Protein AF-A0A838DNQ1-F1 (afdb_monomer_lite)

pLDDT: mean 78.14, std 18.24, range [27.45, 97.75]

Structure (mmCIF, N/CA/C/O backbone):
data_AF-A0A838DNQ1-F1
#
_entry.id   AF-A0A838DNQ1-F1
#
loop_
_atom_site.group_PDB
_atom_site.id
_atom_site.type_symbol
_atom_site.label_atom_id
_atom_site.label_alt_id
_atom_site.label_comp_id
_atom_site.label_asym_id
_atom_site.label_entity_id
_atom_site.label_seq_id
_atom_site.pdbx_PDB_ins_code
_atom_site.Cartn_x
_atom_site.Cartn_y
_atom_site.Cartn_z
_atom_site.occupancy
_atom_site.B_iso_or_equiv
_atom_site.auth_seq_id
_atom_site.auth_comp_id
_atom_site.auth_asym_id
_atom_site.auth_atom_id
_atom_site.pdbx_PDB_model_num
ATOM 1 N N . MET A 1 1 ? 15.857 18.357 1.895 1.00 29.27 1 MET A N 1
ATOM 2 C CA . MET A 1 1 ? 16.146 17.428 0.778 1.00 29.27 1 MET A CA 1
ATOM 3 C C . MET A 1 1 ? 15.599 18.048 -0.500 1.00 29.27 1 MET A C 1
ATOM 5 O O . MET A 1 1 ? 14.418 18.357 -0.532 1.00 29.27 1 MET A O 1
ATOM 9 N N . ARG A 1 2 ? 16.437 18.318 -1.510 1.00 27.45 2 ARG A N 1
ATOM 10 C CA . ARG A 1 2 ? 15.985 18.867 -2.801 1.00 27.45 2 ARG A CA 1
ATOM 11 C C . ARG A 1 2 ? 15.310 17.756 -3.603 1.00 27.45 2 ARG A C 1
ATOM 13 O O . ARG A 1 2 ? 15.979 16.815 -4.014 1.00 27.45 2 ARG A O 1
ATOM 20 N N . ALA A 1 3 ? 14.007 17.879 -3.839 1.00 32.72 3 ALA A N 1
ATOM 21 C CA . ALA A 1 3 ? 13.338 17.150 -4.907 1.00 32.72 3 ALA A CA 1
ATOM 22 C C . ALA A 1 3 ? 13.815 17.746 -6.240 1.00 32.72 3 ALA A C 1
ATOM 24 O O . ALA A 1 3 ? 13.224 18.688 -6.767 1.00 32.72 3 ALA A O 1
ATOM 25 N N . GLU A 1 4 ? 14.954 17.271 -6.742 1.00 36.12 4 GLU A N 1
ATOM 26 C CA . GLU A 1 4 ? 15.386 17.591 -8.098 1.00 36.12 4 GLU A CA 1
ATOM 27 C C . GLU A 1 4 ? 14.407 16.942 -9.074 1.00 36.12 4 GLU A C 1
ATOM 29 O O . GLU A 1 4 ? 14.377 15.726 -9.262 1.00 36.12 4 GLU A O 1
ATOM 34 N N . TYR A 1 5 ? 13.560 17.787 -9.657 1.00 44.28 5 TYR A N 1
ATOM 35 C CA . TYR A 1 5 ? 12.627 17.443 -10.717 1.00 44.28 5 TYR A CA 1
ATOM 36 C C . TYR A 1 5 ? 13.376 16.711 -11.843 1.00 44.28 5 TYR A C 1
ATOM 38 O O . TYR A 1 5 ? 14.091 17.312 -12.648 1.00 44.28 5 TYR A O 1
ATOM 46 N N . LYS A 1 6 ? 13.184 15.389 -11.919 1.00 50.75 6 LYS A N 1
ATOM 47 C CA . LYS A 1 6 ? 13.800 14.461 -12.887 1.00 50.75 6 LYS A CA 1
ATOM 48 C C . LYS A 1 6 ? 13.247 14.629 -14.319 1.00 50.75 6 LYS A C 1
ATOM 50 O O . LYS A 1 6 ? 13.370 13.739 -15.151 1.00 50.75 6 LYS A O 1
ATOM 55 N N . GLU A 1 7 ? 12.653 15.781 -14.628 1.00 53.34 7 GLU A N 1
ATOM 56 C CA . GLU A 1 7 ? 11.912 16.074 -15.865 1.00 53.34 7 GLU A CA 1
ATOM 57 C C . GLU A 1 7 ? 12.805 16.256 -17.106 1.00 53.34 7 GLU A C 1
ATOM 59 O O . GLU A 1 7 ? 12.314 16.238 -18.231 1.00 53.34 7 GLU A O 1
ATOM 64 N N . HIS A 1 8 ? 14.117 16.453 -16.940 1.00 57.38 8 HIS A N 1
ATOM 65 C CA . HIS A 1 8 ? 15.021 16.729 -18.071 1.00 57.38 8 HIS A CA 1
ATOM 66 C C . HIS A 1 8 ? 15.692 15.480 -18.660 1.00 57.38 8 HIS A C 1
ATOM 68 O O . HIS A 1 8 ? 16.265 15.549 -19.749 1.00 57.38 8 HIS A O 1
ATOM 74 N N . TRP A 1 9 ? 15.602 14.335 -17.985 1.00 60.78 9 TRP A N 1
ATOM 75 C CA . TRP A 1 9 ? 16.215 13.088 -18.439 1.00 60.78 9 TRP A CA 1
ATOM 76 C C . TRP A 1 9 ? 15.615 12.505 -19.726 1.00 60.78 9 TRP A C 1
ATOM 78 O O . TRP A 1 9 ? 16.411 12.155 -20.598 1.00 60.78 9 TRP A O 1
ATOM 88 N N . PRO A 1 10 ? 14.281 12.463 -19.944 1.00 67.31 10 PRO A N 1
ATOM 89 C CA . PRO A 1 10 ? 13.745 11.875 -21.173 1.00 67.31 10 PRO A CA 1
ATOM 90 C C . PRO A 1 10 ? 14.167 12.659 -22.420 1.00 67.31 10 PRO A C 1
ATOM 92 O O . PRO A 1 10 ? 14.471 12.061 -23.446 1.00 67.31 10 PRO A O 1
ATOM 95 N N . LYS A 1 11 ? 14.289 13.991 -22.324 1.00 77.06 11 LYS A N 1
ATOM 96 C CA . LYS A 1 11 ? 14.747 14.824 -23.447 1.00 77.06 11 LYS A CA 1
ATOM 97 C C . LYS A 1 11 ? 16.221 14.599 -23.782 1.00 77.06 11 LYS A C 1
ATOM 99 O O . LYS A 1 11 ? 16.570 14.548 -24.954 1.00 77.06 11 LYS A O 1
ATOM 104 N N . ARG A 1 12 ? 17.080 14.445 -22.768 1.00 76.62 12 ARG A N 1
ATOM 105 C CA . ARG A 1 12 ? 18.510 14.150 -22.971 1.00 76.62 12 ARG A CA 1
ATOM 106 C C . ARG A 1 12 ? 18.730 12.731 -23.492 1.00 76.62 12 ARG A C 1
ATOM 108 O O . ARG A 1 12 ? 19.551 12.546 -24.380 1.00 76.62 12 ARG A O 1
ATOM 115 N N . GLY A 1 13 ? 17.956 11.763 -23.001 1.00 78.06 13 GLY A N 1
ATOM 116 C CA . GLY A 1 13 ? 17.958 10.400 -23.528 1.00 78.06 13 GLY A CA 1
ATOM 117 C C . GLY A 1 13 ? 17.589 10.358 -25.012 1.00 78.06 13 GLY A C 1
ATOM 118 O O . GLY A 1 13 ? 18.255 9.683 -25.784 1.00 78.06 13 GLY A O 1
ATOM 119 N N . LEU A 1 14 ? 16.594 11.142 -25.438 1.00 81.69 14 LEU A N 1
ATOM 120 C CA . LEU A 1 14 ? 16.149 11.179 -26.836 1.00 81.69 14 LEU A CA 1
ATOM 121 C C . LEU A 1 14 ? 17.253 11.643 -27.801 1.00 81.69 14 LEU A C 1
ATOM 123 O O . LEU A 1 14 ? 17.399 11.079 -28.881 1.00 81.69 14 LEU A O 1
ATOM 127 N N . VAL A 1 15 ? 18.085 12.606 -27.388 1.00 85.19 15 VAL A N 1
ATOM 128 C CA . VAL A 1 15 ? 19.262 13.033 -28.167 1.00 85.19 15 VAL A CA 1
ATOM 129 C C . VAL A 1 15 ? 20.289 11.900 -28.286 1.00 85.19 15 VAL A C 1
ATOM 131 O O . VAL A 1 15 ? 20.899 11.739 -29.337 1.00 85.19 15 VAL A O 1
ATOM 134 N N . LEU A 1 16 ? 20.451 11.075 -27.249 1.00 81.94 16 LEU A N 1
ATOM 135 C CA . LEU A 1 16 ? 21.387 9.946 -27.256 1.00 81.94 16 LEU A CA 1
ATOM 136 C C . LEU A 1 16 ? 20.901 8.761 -28.112 1.00 81.94 16 LEU A C 1
ATOM 138 O O . LEU A 1 16 ? 21.720 8.021 -28.652 1.00 81.94 16 LEU A O 1
ATOM 142 N N . ILE A 1 17 ? 19.589 8.602 -28.314 1.00 84.88 17 ILE A N 1
ATOM 143 C CA . ILE A 1 17 ? 19.044 7.582 -29.232 1.00 84.88 17 ILE A CA 1
ATOM 144 C C . ILE A 1 17 ? 19.427 7.887 -30.690 1.00 84.88 17 ILE A C 1
ATOM 146 O O . ILE A 1 17 ? 19.608 6.959 -31.474 1.00 84.88 17 ILE A O 1
ATOM 150 N N . MET A 1 18 ? 19.631 9.160 -31.056 1.00 89.50 18 MET A N 1
ATOM 151 C CA . MET A 1 18 ? 19.993 9.570 -32.425 1.00 89.50 18 MET A CA 1
ATOM 152 C C . MET A 1 18 ? 21.336 8.995 -32.912 1.00 89.50 18 MET A C 1
ATOM 154 O O . MET A 1 18 ? 21.567 8.925 -34.118 1.00 89.50 18 MET A O 1
ATOM 158 N N . PHE A 1 19 ? 22.211 8.541 -32.008 1.00 87.88 19 PHE A N 1
ATOM 159 C CA . PHE A 1 19 ? 23.481 7.907 -32.382 1.00 87.88 19 PHE A CA 1
ATOM 160 C C . PHE A 1 19 ? 23.282 6.569 -33.104 1.00 87.88 19 PHE A C 1
ATOM 162 O O . PHE A 1 19 ? 24.086 6.219 -33.966 1.00 87.88 19 PHE A O 1
ATOM 169 N N . PHE A 1 20 ? 22.195 5.848 -32.814 1.00 92.25 20 PHE A N 1
ATOM 170 C CA . PHE A 1 20 ? 21.888 4.576 -33.464 1.00 92.25 20 PHE A CA 1
ATOM 171 C C . PHE A 1 20 ? 21.574 4.716 -34.970 1.00 92.25 20 PHE A C 1
ATOM 173 O O . PHE A 1 20 ? 22.286 4.102 -35.769 1.00 92.25 20 PHE A O 1
ATOM 180 N N . PRO A 1 21 ? 20.585 5.530 -35.407 1.00 92.25 21 PRO A N 1
ATOM 181 C CA . PRO A 1 21 ? 20.306 5.707 -36.832 1.00 92.25 21 PRO A CA 1
ATOM 182 C C . PRO A 1 21 ? 21.468 6.376 -37.575 1.00 92.25 21 PRO A C 1
ATOM 184 O O . PRO A 1 21 ? 21.733 6.023 -38.722 1.00 92.25 21 PRO A O 1
ATOM 187 N N . LEU A 1 22 ? 22.204 7.287 -36.924 1.00 93.00 22 LEU A N 1
ATOM 188 C CA . LEU A 1 22 ? 23.398 7.895 -37.512 1.00 93.00 22 LEU A CA 1
ATOM 189 C C . LEU A 1 22 ? 24.492 6.848 -37.769 1.00 93.00 22 LEU A C 1
ATOM 191 O O . LEU A 1 22 ? 25.067 6.812 -38.856 1.00 93.00 22 LEU A O 1
ATOM 195 N N . GLY A 1 23 ? 24.743 5.967 -36.797 1.00 92.12 23 GLY A N 1
ATOM 196 C CA . GLY A 1 23 ? 25.678 4.857 -36.946 1.00 92.12 23 GLY A CA 1
ATOM 197 C C . GLY A 1 23 ? 25.286 3.921 -38.087 1.00 92.12 23 GLY A C 1
ATOM 198 O O . GLY A 1 23 ? 26.136 3.591 -38.910 1.00 92.12 23 GLY A O 1
ATOM 199 N N . LEU A 1 24 ? 24.004 3.541 -38.180 1.00 93.75 24 LEU A N 1
ATOM 200 C CA . LEU A 1 24 ? 23.491 2.690 -39.263 1.00 93.75 24 LEU A CA 1
ATOM 201 C C . LEU A 1 24 ? 23.681 3.331 -40.641 1.00 93.75 24 LEU A C 1
ATOM 203 O O . LEU A 1 24 ? 24.076 2.646 -41.582 1.00 93.75 24 LEU A O 1
ATOM 207 N N . LEU A 1 25 ? 23.446 4.640 -40.756 1.00 95.50 25 LEU A N 1
ATOM 208 C CA . LEU A 1 25 ? 23.637 5.379 -42.003 1.00 95.50 25 LEU A CA 1
ATOM 209 C C . LEU A 1 25 ? 25.114 5.403 -42.426 1.00 95.50 25 LEU A C 1
ATOM 211 O O . LEU A 1 25 ? 25.418 5.132 -43.586 1.00 95.50 25 LEU A O 1
ATOM 215 N N . ILE A 1 26 ? 26.038 5.650 -41.491 1.00 93.31 26 ILE A N 1
ATOM 216 C CA . ILE A 1 26 ? 27.488 5.597 -41.756 1.00 93.31 26 ILE A CA 1
ATOM 217 C C . ILE A 1 26 ? 27.904 4.186 -42.193 1.00 93.31 26 ILE A C 1
ATOM 219 O O . ILE A 1 26 ? 28.681 4.040 -43.134 1.00 93.31 26 ILE A O 1
ATOM 223 N N . LEU A 1 27 ? 27.363 3.148 -41.550 1.00 93.19 27 LEU A N 1
ATOM 224 C CA . LEU A 1 27 ? 27.642 1.751 -41.884 1.00 93.19 27 LEU A CA 1
ATOM 225 C C . LEU A 1 27 ? 27.145 1.399 -43.293 1.00 93.19 27 LEU A C 1
ATOM 227 O O . LEU A 1 27 ? 27.878 0.781 -44.059 1.00 93.19 27 LEU A O 1
ATOM 231 N N . LEU A 1 28 ? 25.948 1.857 -43.674 1.00 94.31 28 LEU A N 1
ATOM 232 C CA . LEU A 1 28 ? 25.388 1.673 -45.016 1.00 94.31 28 LEU A CA 1
ATOM 233 C C . LEU A 1 28 ? 26.260 2.341 -46.097 1.00 94.31 28 LEU A C 1
ATOM 235 O O . LEU A 1 28 ? 26.548 1.742 -47.137 1.00 94.31 28 LEU A O 1
ATOM 239 N N . VAL A 1 29 ? 26.731 3.566 -45.838 1.00 92.94 29 VAL A N 1
ATOM 240 C CA . VAL A 1 29 ? 27.666 4.280 -46.724 1.00 92.94 29 VAL A CA 1
ATOM 241 C C . VAL A 1 29 ? 29.021 3.564 -46.781 1.00 92.94 29 VAL A C 1
ATOM 243 O O . VAL A 1 29 ? 29.601 3.420 -47.854 1.00 92.94 29 VAL A O 1
ATOM 246 N N . GLY A 1 30 ? 29.526 3.059 -45.655 1.00 90.75 30 GLY A N 1
ATOM 247 C CA . GLY A 1 30 ? 30.765 2.280 -45.608 1.00 90.75 30 GLY A CA 1
ATOM 248 C C . GLY A 1 30 ? 30.675 0.986 -46.421 1.00 90.75 30 GLY A C 1
ATOM 249 O O . GLY A 1 30 ? 31.543 0.715 -47.247 1.00 90.75 30 GLY A O 1
ATOM 250 N N . VAL A 1 31 ? 29.596 0.217 -46.246 1.00 92.00 31 VAL A N 1
ATOM 251 C CA . VAL A 1 31 ? 29.359 -1.051 -46.957 1.00 92.00 31 VAL A CA 1
ATOM 252 C C . VAL A 1 31 ? 29.184 -0.825 -48.456 1.00 92.00 31 VAL A C 1
ATOM 254 O O . VAL A 1 31 ? 29.809 -1.523 -49.251 1.00 92.00 31 VAL A O 1
ATOM 257 N N . SER A 1 32 ? 28.398 0.176 -48.860 1.00 91.19 32 SER A N 1
ATOM 258 C CA . SER A 1 32 ? 28.248 0.513 -50.283 1.00 91.19 32 SER A CA 1
ATOM 259 C C . SER A 1 32 ? 29.582 0.916 -50.918 1.00 91.19 32 SER A C 1
ATOM 261 O O . SER A 1 32 ? 29.899 0.437 -52.003 1.00 91.19 32 SER A O 1
ATOM 263 N N . ASN A 1 33 ? 30.423 1.688 -50.221 1.00 87.62 33 ASN A N 1
ATOM 264 C CA . ASN A 1 33 ? 31.764 2.029 -50.705 1.00 87.62 33 ASN A CA 1
ATOM 265 C C . ASN A 1 33 ? 32.690 0.817 -50.860 1.00 87.62 33 ASN A C 1
ATOM 267 O O . ASN A 1 33 ? 33.556 0.836 -51.729 1.00 87.62 33 ASN A O 1
ATOM 271 N N . VAL A 1 34 ? 32.535 -0.228 -50.043 1.00 88.12 34 VAL A N 1
ATOM 272 C CA . VAL A 1 34 ? 33.305 -1.475 -50.187 1.00 88.12 34 VAL A CA 1
ATOM 273 C C . VAL A 1 34 ? 32.836 -2.284 -51.396 1.00 88.12 34 VAL A C 1
ATOM 275 O O . VAL A 1 34 ? 33.665 -2.882 -52.078 1.00 88.12 34 VAL A O 1
ATOM 278 N N . LEU A 1 35 ? 31.531 -2.274 -51.677 1.00 89.69 35 LEU A N 1
ATOM 279 C CA . LEU A 1 35 ? 30.930 -3.024 -52.781 1.00 89.69 35 LEU A CA 1
ATOM 280 C C . LEU A 1 35 ? 31.199 -2.409 -54.160 1.00 89.69 35 LEU A C 1
ATOM 282 O O . LEU A 1 35 ? 31.157 -3.130 -55.154 1.00 89.69 35 LEU A O 1
ATOM 286 N N . VAL A 1 36 ? 31.478 -1.104 -54.245 1.00 89.19 36 VAL A N 1
ATOM 287 C CA . VAL A 1 36 ? 31.798 -0.457 -55.525 1.00 89.19 36 VAL A CA 1
ATOM 288 C C . VAL A 1 36 ? 33.234 -0.817 -55.943 1.00 89.19 36 VAL A C 1
ATOM 290 O O . VAL A 1 36 ? 34.191 -0.456 -55.237 1.00 89.19 36 VAL A O 1
ATOM 293 N N . PRO A 1 37 ? 33.421 -1.510 -57.084 1.00 82.38 37 PRO A N 1
ATOM 294 C CA . PRO A 1 37 ? 34.747 -1.808 -57.601 1.00 82.38 37 PRO A CA 1
ATOM 295 C C . PRO A 1 37 ? 35.462 -0.509 -57.978 1.00 82.38 37 PRO A C 1
ATOM 297 O O . PRO A 1 37 ? 34.888 0.398 -58.582 1.00 82.38 37 PRO A O 1
ATOM 300 N N . THR A 1 38 ? 36.731 -0.411 -57.601 1.00 80.25 38 THR A N 1
ATOM 301 C CA . THR A 1 38 ? 37.581 0.732 -57.930 1.00 80.25 38 THR A CA 1
ATOM 302 C C . THR A 1 38 ? 38.016 0.613 -59.383 1.00 80.25 38 THR A C 1
ATOM 304 O O . THR A 1 38 ? 38.849 -0.228 -59.713 1.00 80.25 38 THR A O 1
ATOM 307 N N . TYR A 1 39 ? 37.450 1.441 -60.256 1.00 78.50 39 TYR A N 1
ATOM 308 C CA . TYR A 1 39 ? 37.945 1.581 -61.620 1.00 78.50 39 TYR A CA 1
ATOM 309 C C . TYR A 1 39 ? 39.205 2.444 -61.601 1.00 78.50 39 TYR A C 1
ATOM 311 O O . TYR A 1 39 ? 39.132 3.654 -61.386 1.00 78.50 39 TYR A O 1
ATOM 319 N N . THR A 1 40 ? 40.365 1.829 -61.814 1.00 76.19 40 THR A N 1
ATOM 320 C CA . THR A 1 40 ? 41.593 2.565 -62.110 1.00 76.19 40 THR A CA 1
ATOM 321 C C . THR A 1 40 ? 41.553 2.964 -63.584 1.00 76.19 40 THR A C 1
ATOM 323 O O . THR A 1 40 ? 41.542 2.124 -64.483 1.00 76.19 40 THR A O 1
ATOM 326 N N . ALA A 1 41 ? 41.455 4.266 -63.860 1.00 74.56 41 ALA A N 1
ATOM 327 C CA . ALA A 1 41 ? 41.679 4.775 -65.209 1.00 74.56 41 ALA A CA 1
ATOM 328 C C . ALA A 1 41 ? 43.150 4.493 -65.544 1.00 74.56 41 ALA A C 1
ATOM 330 O O . ALA A 1 41 ? 44.009 4.906 -64.776 1.00 74.56 41 ALA A O 1
ATOM 331 N N . GLY A 1 42 ? 43.427 3.739 -66.612 1.00 74.38 42 GLY A N 1
ATOM 332 C CA . GLY A 1 42 ? 44.740 3.150 -66.915 1.00 74.38 42 GLY A CA 1
ATOM 333 C C . GLY A 1 42 ? 45.879 4.155 -67.120 1.00 74.38 42 GLY A C 1
ATOM 334 O O . GLY A 1 42 ? 46.319 4.387 -68.244 1.00 74.38 42 GLY A O 1
ATOM 335 N N . VAL A 1 43 ? 46.374 4.741 -66.034 1.00 73.88 43 VAL A N 1
ATOM 336 C CA . VAL A 1 43 ? 47.563 5.587 -65.994 1.00 73.88 43 VAL A CA 1
ATOM 337 C C . VAL A 1 43 ? 48.765 4.678 -65.740 1.00 73.88 43 VAL A C 1
ATOM 339 O O . VAL A 1 43 ? 48.779 3.894 -64.802 1.00 73.88 43 VAL A O 1
ATOM 342 N N . ASN A 1 44 ? 49.798 4.780 -66.575 1.00 78.50 44 ASN A N 1
ATOM 343 C CA . ASN A 1 44 ? 50.943 3.854 -66.626 1.00 78.50 44 ASN A CA 1
ATOM 344 C C . ASN A 1 44 ? 51.937 3.966 -65.435 1.00 78.50 44 ASN A C 1
ATOM 346 O O . ASN A 1 44 ? 53.116 3.638 -65.566 1.00 78.50 44 ASN A O 1
ATOM 350 N N . LEU A 1 45 ? 51.497 4.465 -64.273 1.00 86.88 45 LEU A N 1
ATOM 351 C CA . LEU A 1 45 ? 52.317 4.706 -63.079 1.00 86.88 45 LEU A CA 1
ATOM 352 C C . LEU A 1 45 ? 51.909 3.760 -61.940 1.00 86.88 45 LEU A C 1
ATOM 354 O O . LEU A 1 45 ? 51.170 4.125 -61.031 1.00 86.88 45 LEU A O 1
ATOM 358 N N . TYR A 1 46 ? 52.474 2.553 -61.961 1.00 85.81 46 TYR A N 1
ATOM 359 C CA . TYR A 1 46 ? 52.174 1.460 -61.026 1.00 85.81 46 TYR A CA 1
ATOM 360 C C . TYR A 1 46 ? 52.214 1.841 -59.530 1.00 85.81 46 TYR A C 1
ATOM 362 O O . TYR A 1 46 ? 51.394 1.375 -58.740 1.00 85.81 46 TYR A O 1
ATOM 370 N N . TRP A 1 47 ? 53.150 2.702 -59.115 1.00 87.88 47 TRP A N 1
ATOM 371 C CA . TRP A 1 47 ? 53.286 3.100 -57.707 1.00 87.88 47 TRP A CA 1
ATOM 372 C C . TRP A 1 47 ? 52.163 4.038 -57.229 1.00 87.88 47 TRP A C 1
ATOM 374 O O . TRP A 1 47 ? 51.788 3.991 -56.056 1.00 87.88 47 TRP A O 1
ATOM 384 N N . LEU A 1 48 ? 51.604 4.867 -58.120 1.00 86.00 48 LEU A N 1
ATOM 385 C CA . LEU A 1 48 ? 50.477 5.748 -57.795 1.00 86.00 48 LEU A CA 1
ATOM 386 C C . LEU A 1 48 ? 49.197 4.935 -57.597 1.00 86.00 48 LEU A C 1
ATOM 388 O O . LEU A 1 48 ? 48.474 5.182 -56.634 1.00 86.00 48 LEU A O 1
ATOM 392 N N . ASP A 1 49 ? 48.963 3.924 -58.435 1.00 86.06 49 ASP A N 1
ATOM 393 C CA . ASP A 1 49 ? 47.806 3.032 -58.306 1.00 86.06 49 ASP A CA 1
ATOM 394 C C . ASP A 1 49 ? 47.817 2.270 -56.974 1.00 86.06 49 ASP A C 1
ATOM 396 O O . ASP A 1 49 ? 46.788 2.180 -56.301 1.00 86.06 49 ASP A O 1
ATOM 400 N N . GLN A 1 50 ? 48.987 1.787 -56.533 1.00 87.25 50 GLN A N 1
ATOM 401 C CA . GLN A 1 50 ? 49.129 1.149 -55.219 1.00 87.25 50 GLN A CA 1
ATOM 402 C C . GLN A 1 50 ? 48.829 2.111 -54.063 1.00 87.25 50 GLN A C 1
ATOM 404 O O . GLN A 1 50 ? 48.144 1.733 -53.109 1.00 87.25 50 GLN A O 1
ATOM 409 N N . LEU A 1 51 ? 49.308 3.356 -54.140 1.00 88.50 51 LEU A N 1
ATOM 410 C CA . LEU A 1 51 ? 49.064 4.358 -53.102 1.00 88.50 51 LEU A CA 1
ATOM 411 C C . LEU A 1 51 ? 47.583 4.757 -53.044 1.00 88.50 51 LEU A C 1
ATOM 413 O O . LEU A 1 51 ? 47.014 4.830 -51.955 1.00 88.50 51 LEU A O 1
ATOM 417 N N . VAL A 1 52 ? 46.937 4.953 -54.196 1.00 88.12 52 VAL A N 1
ATOM 418 C CA . VAL A 1 52 ? 45.499 5.251 -54.281 1.00 88.12 52 VAL A CA 1
ATOM 419 C C . VAL A 1 52 ? 44.673 4.094 -53.719 1.00 88.12 52 VAL A C 1
ATOM 421 O O . VAL A 1 52 ? 43.788 4.331 -52.894 1.00 88.12 52 VAL A O 1
ATOM 424 N N . ALA A 1 53 ? 44.991 2.850 -54.087 1.00 87.94 53 ALA A N 1
ATOM 425 C CA . ALA A 1 53 ? 44.313 1.669 -53.561 1.00 87.94 53 ALA A CA 1
ATOM 426 C C . ALA A 1 53 ? 44.471 1.549 -52.035 1.00 87.94 53 ALA A C 1
ATOM 428 O O . ALA A 1 53 ? 43.499 1.272 -51.330 1.00 87.94 53 ALA A O 1
ATOM 429 N N . PHE A 1 54 ? 45.667 1.820 -51.505 1.00 89.94 54 PHE A N 1
ATOM 430 C CA . PHE A 1 54 ? 45.916 1.813 -50.064 1.00 89.94 54 PHE A CA 1
ATOM 431 C C . PHE A 1 54 ? 45.121 2.903 -49.333 1.00 89.94 54 PHE A C 1
ATOM 433 O O . PHE A 1 54 ? 44.452 2.616 -48.341 1.00 89.94 54 PHE A O 1
ATOM 440 N N . VAL A 1 55 ? 45.127 4.142 -49.835 1.00 91.12 55 VAL A N 1
ATOM 441 C CA . VAL A 1 55 ? 44.355 5.249 -49.245 1.00 91.12 55 VAL A CA 1
ATOM 442 C C . VAL A 1 55 ? 42.856 4.937 -49.255 1.00 91.12 55 VAL A C 1
ATOM 444 O O . VAL A 1 55 ? 42.170 5.155 -48.254 1.00 91.12 55 VAL A O 1
ATOM 447 N N . GLN A 1 56 ? 42.342 4.371 -50.349 1.00 90.00 56 GLN A N 1
ATOM 448 C CA . GLN A 1 56 ? 40.944 3.947 -50.447 1.00 90.00 56 GLN A CA 1
ATOM 449 C C . GLN A 1 56 ? 40.616 2.820 -49.462 1.00 90.00 56 GLN A C 1
ATOM 451 O O . GLN A 1 56 ? 39.570 2.869 -48.814 1.00 90.00 56 GLN A O 1
ATOM 456 N N . LEU A 1 57 ? 41.509 1.840 -49.295 1.00 90.62 57 LEU A N 1
ATOM 457 C CA . LEU A 1 57 ? 41.351 0.766 -48.314 1.00 90.62 57 LEU A CA 1
ATOM 458 C C . LEU A 1 57 ? 41.277 1.321 -46.885 1.00 90.62 57 LEU A C 1
ATOM 460 O O . LEU A 1 57 ? 40.348 0.991 -46.147 1.00 90.62 57 LEU A O 1
ATOM 464 N N . VAL A 1 58 ? 42.213 2.197 -46.511 1.00 93.12 58 VAL A N 1
ATOM 465 C CA . VAL A 1 58 ? 42.251 2.827 -45.182 1.00 93.12 58 VAL A CA 1
ATOM 466 C C . VAL A 1 58 ? 40.994 3.663 -44.940 1.00 93.12 58 VAL A C 1
ATOM 468 O O . VAL A 1 58 ? 40.390 3.573 -43.870 1.00 93.12 58 VAL A O 1
ATOM 471 N N . SER A 1 59 ? 40.550 4.433 -45.936 1.00 91.25 59 SER A N 1
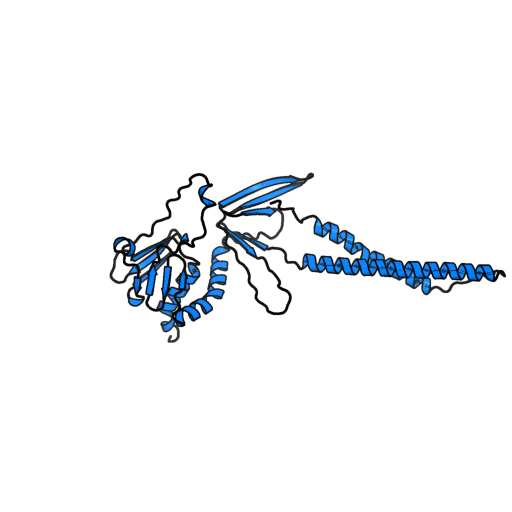ATOM 472 C CA . SER A 1 59 ? 39.321 5.225 -45.843 1.00 91.25 59 SER A CA 1
ATOM 473 C C . SER A 1 59 ? 38.090 4.338 -45.617 1.00 91.25 59 SER A C 1
ATOM 475 O O . SER A 1 59 ? 37.341 4.563 -44.664 1.00 91.25 59 SER A O 1
ATOM 477 N N . ARG A 1 60 ? 37.923 3.273 -46.414 1.00 90.75 60 ARG A N 1
ATOM 478 C CA . ARG A 1 60 ? 36.825 2.297 -46.273 1.00 90.75 60 ARG A CA 1
ATOM 479 C C . ARG A 1 60 ? 36.811 1.653 -44.888 1.00 90.75 60 ARG A C 1
ATOM 481 O O . ARG A 1 60 ? 35.760 1.592 -44.250 1.00 90.75 60 ARG A O 1
ATOM 488 N N . LEU A 1 61 ? 37.976 1.224 -44.404 1.00 92.94 61 LEU A N 1
ATOM 489 C CA . LEU A 1 61 ? 38.117 0.623 -43.079 1.00 92.94 61 LEU A CA 1
ATOM 490 C C . LEU A 1 61 ? 37.734 1.618 -41.973 1.00 92.94 61 LEU A C 1
ATOM 492 O O . LEU A 1 61 ? 37.017 1.263 -41.040 1.00 92.94 61 LEU A O 1
ATOM 496 N N . THR A 1 62 ? 38.147 2.879 -42.113 1.00 93.19 62 THR A N 1
ATOM 497 C CA . THR A 1 62 ? 37.836 3.946 -41.152 1.00 93.19 62 THR A CA 1
ATOM 498 C C . THR A 1 62 ? 36.328 4.196 -41.062 1.00 93.19 62 THR A C 1
A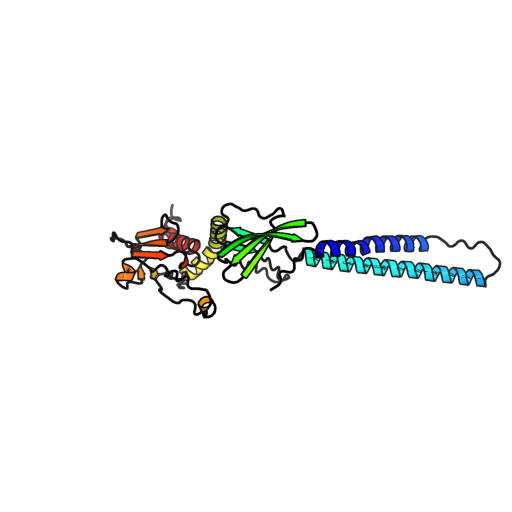TOM 500 O O . THR A 1 62 ? 35.790 4.272 -39.957 1.00 93.19 62 THR A O 1
ATOM 503 N N . PHE A 1 63 ? 35.619 4.257 -42.197 1.00 90.56 63 PHE A N 1
ATOM 504 C CA . PHE A 1 63 ? 34.159 4.414 -42.207 1.00 90.56 63 PHE A CA 1
ATOM 505 C C . PHE A 1 63 ? 33.432 3.229 -41.563 1.00 90.56 63 PHE A C 1
ATOM 507 O O . PHE A 1 63 ? 32.491 3.445 -40.798 1.00 90.56 63 PHE A O 1
ATOM 514 N N . LEU A 1 64 ? 33.874 1.993 -41.822 1.00 92.94 64 LEU A N 1
ATOM 515 C CA . LEU A 1 64 ? 33.287 0.802 -41.202 1.00 92.94 64 LEU A CA 1
ATOM 516 C C . LEU A 1 64 ? 33.491 0.782 -39.683 1.00 92.94 64 LEU A C 1
ATOM 518 O O . LEU A 1 64 ? 32.533 0.546 -38.947 1.00 92.94 64 LEU A O 1
ATOM 522 N N . ILE A 1 65 ? 34.708 1.073 -39.209 1.00 94.69 65 ILE A N 1
ATOM 523 C CA . ILE A 1 65 ? 35.016 1.130 -37.772 1.00 94.69 65 ILE A CA 1
ATOM 524 C C . ILE A 1 65 ? 34.194 2.231 -37.101 1.00 94.69 65 ILE A C 1
ATOM 526 O O . ILE A 1 65 ? 33.564 1.990 -36.072 1.00 94.69 65 ILE A O 1
ATOM 530 N N . MET A 1 66 ? 34.144 3.424 -37.697 1.00 94.25 66 MET A N 1
ATOM 531 C CA . MET A 1 66 ? 33.363 4.535 -37.160 1.00 94.25 66 MET A CA 1
ATOM 532 C C . MET A 1 66 ? 31.869 4.185 -37.102 1.00 94.25 66 MET A C 1
ATOM 534 O O . MET A 1 66 ? 31.256 4.323 -36.045 1.00 94.25 66 MET A O 1
ATOM 538 N N . GLY A 1 67 ? 31.286 3.661 -38.185 1.00 93.44 67 GLY A N 1
ATOM 539 C CA . GLY A 1 67 ? 29.886 3.220 -38.205 1.00 93.44 67 GLY A CA 1
ATOM 540 C C . GLY A 1 67 ? 29.588 2.143 -37.153 1.00 93.44 67 GLY A C 1
ATOM 541 O O . GLY A 1 67 ? 28.596 2.239 -36.425 1.00 93.44 67 GLY A O 1
ATOM 542 N N . GLY A 1 68 ? 30.483 1.163 -36.997 1.00 94.38 68 GLY A N 1
ATOM 543 C CA . GLY A 1 68 ? 30.395 0.131 -35.960 1.00 94.38 68 GLY A CA 1
ATOM 544 C C . GLY A 1 68 ? 30.420 0.699 -34.536 1.00 94.38 68 GLY A C 1
ATOM 545 O O . GLY A 1 68 ? 29.573 0.358 -33.712 1.00 94.38 68 GLY A O 1
ATOM 546 N N . CYS A 1 69 ? 31.327 1.632 -34.243 1.00 95.81 69 CYS A N 1
ATOM 547 C CA . CYS A 1 69 ? 31.400 2.276 -32.929 1.00 95.81 69 CYS A CA 1
ATOM 548 C C . CYS A 1 69 ? 30.135 3.086 -32.604 1.00 95.81 69 CYS A C 1
ATOM 550 O O . CYS A 1 69 ? 29.600 2.976 -31.500 1.00 95.81 69 CYS A O 1
ATOM 552 N N . PHE A 1 70 ? 29.624 3.873 -33.558 1.00 93.88 70 PHE A N 1
ATOM 553 C CA . PHE A 1 70 ? 28.415 4.682 -33.360 1.00 93.88 70 PHE A CA 1
ATOM 554 C C . PHE A 1 70 ? 27.157 3.823 -33.157 1.00 93.88 70 PHE A C 1
ATOM 556 O O . PHE A 1 70 ? 26.333 4.137 -32.295 1.00 93.88 70 PHE A O 1
ATOM 563 N N . THR A 1 71 ? 27.018 2.720 -33.900 1.00 93.94 71 THR A N 1
ATOM 564 C CA . THR A 1 71 ? 25.893 1.785 -33.718 1.00 93.94 71 THR A CA 1
ATOM 565 C C . THR A 1 71 ? 25.931 1.109 -32.351 1.00 93.94 71 THR A C 1
ATOM 567 O O . THR A 1 71 ? 24.910 1.093 -31.661 1.00 93.94 71 THR A O 1
ATOM 570 N N . LEU A 1 72 ? 27.097 0.621 -31.915 1.00 94.69 72 LEU A N 1
ATOM 571 C CA . LEU A 1 72 ? 27.261 -0.015 -30.605 1.00 94.69 72 LEU A CA 1
ATOM 572 C C . LEU A 1 72 ? 26.948 0.965 -29.465 1.00 94.69 72 LEU A C 1
ATOM 574 O O . LEU A 1 72 ? 26.192 0.631 -28.553 1.00 94.69 72 LEU A O 1
ATOM 578 N N . LEU A 1 73 ? 27.446 2.200 -29.558 1.00 93.81 73 LEU A N 1
ATOM 579 C CA . LEU A 1 73 ? 27.139 3.275 -28.612 1.00 93.81 73 LEU A CA 1
ATOM 580 C C . LEU A 1 73 ? 25.626 3.557 -28.547 1.00 93.81 73 LEU A C 1
ATOM 582 O O . LEU A 1 73 ? 25.057 3.666 -27.461 1.00 93.81 73 LEU A O 1
ATOM 586 N N . GLY A 1 74 ? 24.958 3.616 -29.704 1.00 93.06 74 GLY A N 1
ATOM 587 C CA . GLY A 1 74 ? 23.508 3.783 -29.798 1.00 93.06 74 GLY A CA 1
ATOM 588 C C . GLY A 1 74 ? 22.724 2.645 -29.133 1.00 93.06 74 GLY A C 1
ATOM 589 O O . GLY A 1 74 ? 21.767 2.912 -28.406 1.00 93.06 74 GLY A O 1
ATOM 590 N N . ILE A 1 75 ? 23.152 1.390 -29.310 1.00 93.12 75 ILE A N 1
ATOM 591 C CA . ILE A 1 75 ? 22.539 0.220 -28.655 1.00 93.12 75 ILE A CA 1
ATOM 592 C C . ILE A 1 75 ? 22.692 0.305 -27.134 1.00 93.12 75 ILE A C 1
ATOM 594 O O . ILE A 1 75 ? 21.713 0.116 -26.411 1.00 93.12 75 ILE A O 1
ATOM 598 N N . VAL A 1 76 ? 23.889 0.637 -26.638 1.00 94.31 76 VAL A N 1
ATOM 599 C CA . VAL A 1 76 ? 24.137 0.808 -25.197 1.00 94.31 76 VAL A CA 1
ATOM 600 C C . VAL A 1 76 ? 23.237 1.901 -24.622 1.00 94.31 76 VAL A C 1
ATOM 602 O O . VAL A 1 76 ? 22.608 1.695 -23.584 1.00 94.31 76 VAL A O 1
ATOM 605 N N . PHE A 1 77 ? 23.104 3.041 -25.305 1.00 92.12 77 PHE A N 1
ATOM 606 C CA . PHE A 1 77 ? 22.204 4.101 -24.856 1.00 92.12 77 PHE A CA 1
ATOM 607 C C . PHE A 1 77 ? 20.737 3.689 -24.886 1.00 92.12 77 PHE A C 1
ATOM 609 O O . PHE A 1 77 ? 20.031 3.991 -23.927 1.00 92.12 77 PHE A O 1
ATOM 616 N N . MET A 1 78 ? 20.281 2.977 -25.921 1.00 91.94 78 MET A N 1
ATOM 617 C CA . MET A 1 78 ? 18.919 2.437 -25.956 1.00 91.94 78 MET A CA 1
ATOM 618 C C . MET A 1 78 ? 18.666 1.471 -24.800 1.00 91.94 78 MET A C 1
ATOM 620 O O . MET A 1 78 ? 17.621 1.567 -24.163 1.00 91.94 78 MET A O 1
ATOM 624 N N . PHE A 1 79 ? 19.619 0.592 -24.479 1.00 92.12 79 PHE A N 1
ATOM 625 C CA . PHE A 1 79 ? 19.506 -0.318 -23.340 1.00 92.12 79 PHE A CA 1
ATOM 626 C C . PHE A 1 79 ? 19.432 0.443 -22.012 1.00 92.12 79 PHE A C 1
ATOM 628 O O . PHE A 1 79 ? 18.542 0.188 -21.205 1.00 92.12 79 PHE A O 1
ATOM 635 N N . LEU A 1 80 ? 20.305 1.433 -21.799 1.00 89.69 80 LEU A N 1
ATOM 636 C CA . LEU A 1 80 ? 20.264 2.279 -20.603 1.00 89.69 80 LEU A CA 1
ATOM 637 C C . LEU A 1 80 ? 18.937 3.035 -20.485 1.00 89.69 80 LEU A C 1
ATOM 639 O O . LEU A 1 80 ? 18.367 3.106 -19.399 1.00 89.69 80 LEU A O 1
ATOM 643 N N . LEU A 1 81 ? 18.415 3.561 -21.593 1.00 86.44 81 LEU A N 1
ATOM 644 C CA . LEU A 1 81 ? 17.109 4.215 -21.635 1.00 86.44 81 LEU A CA 1
ATOM 645 C C . LEU A 1 81 ? 15.976 3.242 -21.343 1.00 86.44 81 LEU A C 1
ATOM 647 O O . LEU A 1 81 ? 15.088 3.588 -20.575 1.00 86.44 81 LEU A O 1
ATOM 651 N N . ALA A 1 82 ? 16.019 2.035 -21.906 1.00 86.44 82 ALA A N 1
ATOM 652 C CA . ALA A 1 82 ? 15.045 0.993 -21.626 1.00 86.44 82 ALA A CA 1
ATOM 653 C C . ALA A 1 82 ? 15.056 0.644 -20.136 1.00 86.44 82 ALA A C 1
ATOM 655 O O . ALA A 1 82 ? 14.004 0.681 -19.516 1.00 86.44 82 ALA A O 1
ATOM 656 N N . VAL A 1 83 ? 16.227 0.426 -19.528 1.00 84.75 83 VAL A N 1
ATOM 657 C CA . VAL A 1 83 ? 16.361 0.180 -18.083 1.00 84.75 83 VAL A CA 1
ATOM 658 C C . VAL A 1 83 ? 15.847 1.367 -17.264 1.00 84.75 83 VAL A C 1
ATOM 660 O O . VAL A 1 83 ? 15.115 1.173 -16.297 1.00 84.75 83 VAL A O 1
ATOM 663 N N . MET A 1 84 ? 16.170 2.604 -17.649 1.00 82.50 84 MET A N 1
ATOM 664 C CA . MET A 1 84 ? 15.691 3.803 -16.952 1.00 82.50 84 MET A CA 1
ATOM 665 C C . MET A 1 84 ? 14.179 4.015 -17.083 1.00 82.50 84 MET A C 1
ATOM 667 O O . MET A 1 84 ? 13.556 4.468 -16.127 1.00 82.50 84 MET A O 1
ATOM 671 N N . LEU A 1 85 ? 13.590 3.711 -18.242 1.00 80.12 85 LEU A N 1
ATOM 672 C CA . LEU A 1 85 ? 12.143 3.762 -18.467 1.00 80.12 85 LEU A CA 1
ATOM 673 C C . LEU A 1 85 ? 11.429 2.591 -17.781 1.00 80.12 85 LEU A C 1
ATOM 675 O O . LEU A 1 85 ? 10.282 2.736 -17.363 1.00 80.12 85 LEU A O 1
ATOM 679 N N . TRP A 1 86 ? 12.113 1.454 -17.639 1.00 78.38 86 TRP A N 1
ATOM 680 C CA . TRP A 1 86 ? 11.625 0.263 -16.949 1.00 78.38 86 TRP A CA 1
ATOM 681 C C . TRP A 1 86 ? 11.637 0.422 -15.431 1.00 78.38 86 TRP A C 1
ATOM 683 O O . TRP A 1 86 ? 10.788 -0.164 -14.762 1.00 78.38 86 TRP A O 1
ATOM 693 N N . GLN A 1 87 ? 12.561 1.213 -14.868 1.00 69.12 87 GLN A N 1
ATOM 694 C CA . GLN A 1 87 ? 12.515 1.623 -13.462 1.00 69.12 87 GLN A CA 1
ATOM 695 C C . GLN A 1 87 ? 11.211 2.393 -13.224 1.00 69.12 87 GLN A C 1
ATOM 697 O O . GLN A 1 87 ? 11.134 3.600 -13.449 1.00 69.12 87 GLN A O 1
ATOM 702 N N . GLY A 1 88 ? 10.179 1.636 -12.845 1.00 58.59 88 GLY A N 1
ATOM 703 C CA . GLY A 1 88 ? 8.778 1.995 -12.987 1.00 58.59 88 GLY A CA 1
ATOM 704 C C . GLY A 1 88 ? 8.463 3.388 -12.473 1.00 58.59 88 GLY A C 1
ATOM 705 O O . GLY A 1 88 ? 8.978 3.831 -11.444 1.00 58.59 88 GLY A O 1
ATOM 706 N N . GLN A 1 89 ? 7.587 4.081 -13.196 1.00 63.31 89 GLN A N 1
ATOM 707 C CA . GLN A 1 89 ? 7.040 5.342 -12.721 1.00 63.31 89 GLN A CA 1
ATOM 708 C C . GLN A 1 89 ? 6.397 5.115 -11.352 1.00 63.31 89 GLN A C 1
ATOM 710 O O . GLN A 1 89 ? 5.491 4.293 -11.214 1.00 63.31 89 GLN A O 1
ATOM 715 N N . GLN A 1 90 ? 6.888 5.834 -10.343 1.00 61.47 90 GLN A N 1
ATOM 716 C CA . GLN A 1 90 ? 6.266 5.868 -9.027 1.00 61.47 90 GLN A CA 1
ATOM 717 C C . GLN A 1 90 ? 4.853 6.422 -9.204 1.00 61.47 90 GLN A C 1
ATOM 719 O O . GLN A 1 90 ? 4.684 7.573 -9.611 1.00 61.47 90 GLN A O 1
ATOM 724 N N . ARG A 1 91 ? 3.842 5.593 -8.944 1.00 62.81 91 ARG A N 1
ATOM 725 C CA . ARG A 1 91 ? 2.448 6.027 -8.986 1.00 62.81 91 ARG A CA 1
ATOM 726 C C . ARG A 1 91 ? 2.074 6.495 -7.595 1.00 62.81 91 ARG A C 1
ATOM 728 O O . ARG A 1 91 ? 2.223 5.752 -6.628 1.00 62.81 91 ARG A O 1
ATOM 735 N N . VAL A 1 92 ? 1.633 7.743 -7.500 1.00 62.69 92 VAL A N 1
ATOM 736 C CA . VAL A 1 92 ? 1.157 8.319 -6.246 1.00 62.69 92 VAL A CA 1
ATOM 737 C C . VAL A 1 92 ? -0.335 8.554 -6.382 1.00 62.69 92 VAL A C 1
ATOM 739 O O . VAL A 1 92 ? -0.771 9.349 -7.212 1.00 62.69 92 VAL A O 1
ATOM 742 N N . TYR A 1 93 ? -1.102 7.842 -5.571 1.00 66.75 93 TYR A N 1
ATOM 743 C CA . TYR A 1 93 ? -2.538 8.011 -5.443 1.00 66.75 93 TYR A CA 1
ATOM 744 C C . TYR A 1 93 ? -2.793 8.961 -4.277 1.00 66.75 93 TYR A C 1
ATOM 746 O O . TYR A 1 93 ? -2.269 8.764 -3.182 1.00 66.75 93 TYR A O 1
ATOM 754 N N . LEU A 1 94 ? -3.563 10.015 -4.523 1.00 58.06 94 LEU A N 1
ATOM 755 C CA . LEU A 1 94 ? -3.997 10.959 -3.498 1.00 58.06 94 LEU A CA 1
ATOM 756 C C . LEU A 1 94 ? -5.416 10.599 -3.067 1.00 58.06 94 LEU A C 1
ATOM 758 O O . LEU A 1 94 ? -6.284 10.465 -3.925 1.00 58.06 94 LEU A O 1
ATOM 762 N N .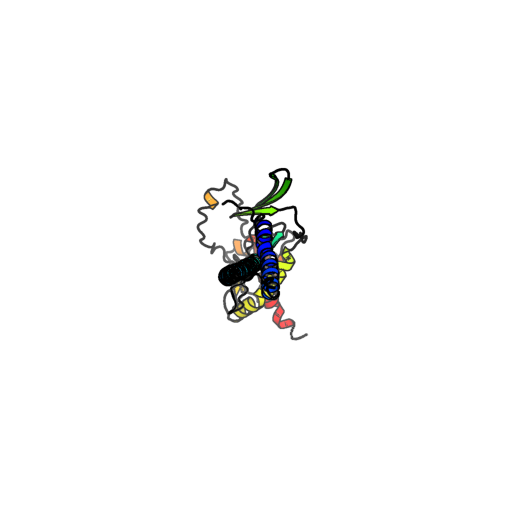 GLY A 1 95 ? -5.636 10.476 -1.762 1.00 60.53 95 GLY A N 1
ATOM 763 C CA . GLY A 1 95 ? -6.958 10.460 -1.140 1.00 60.53 95 GLY A CA 1
ATOM 764 C C . GLY A 1 95 ? -7.132 11.673 -0.222 1.00 60.53 95 GLY A C 1
ATOM 765 O O . GLY A 1 95 ? -6.177 12.399 0.053 1.00 60.53 95 GLY A O 1
ATOM 766 N N . GLU A 1 96 ? -8.345 11.896 0.278 1.00 52.62 96 GLU A N 1
ATOM 767 C CA . GLU A 1 96 ? -8.650 13.063 1.122 1.00 52.62 96 GLU A CA 1
ATOM 768 C C . GLU A 1 96 ? -7.881 13.068 2.455 1.00 52.62 96 GLU A C 1
ATOM 770 O O . GLU A 1 96 ? -7.489 14.126 2.942 1.00 52.62 96 GLU A O 1
ATOM 775 N N . LYS A 1 97 ? -7.611 11.884 3.023 1.00 52.44 97 LYS A N 1
ATOM 776 C CA . LYS A 1 97 ? -6.945 11.713 4.331 1.00 52.44 97 LYS A CA 1
ATOM 777 C C . LYS A 1 97 ? -5.494 11.216 4.242 1.00 52.44 97 LYS A C 1
ATOM 779 O O . LYS A 1 97 ? -4.848 10.992 5.266 1.00 52.44 97 LYS A O 1
ATOM 784 N N . GLY A 1 98 ? -4.966 11.002 3.038 1.00 60.06 98 GLY A N 1
ATOM 785 C CA . GLY A 1 98 ? -3.730 10.243 2.855 1.00 60.06 98 GLY A CA 1
ATOM 786 C C . GLY A 1 98 ? -3.208 10.257 1.425 1.00 60.06 98 GLY A C 1
ATOM 787 O O . GLY A 1 98 ? -3.904 10.640 0.489 1.00 60.06 98 GLY A O 1
ATOM 788 N N . PHE A 1 99 ? -1.981 9.788 1.230 1.00 63.72 99 PHE A N 1
ATOM 789 C CA . PHE A 1 99 ? -1.504 9.405 -0.097 1.00 63.72 99 PHE A CA 1
ATOM 790 C C . PHE A 1 99 ? -0.893 8.008 -0.049 1.00 63.72 99 PHE A C 1
ATOM 792 O O . PHE A 1 99 ? -0.290 7.611 0.947 1.00 63.72 99 PHE A O 1
ATOM 799 N N . ILE A 1 100 ? -1.035 7.272 -1.146 1.00 61.06 100 ILE A N 1
ATOM 800 C CA . ILE A 1 100 ? -0.412 5.970 -1.346 1.00 61.06 100 ILE A CA 1
ATOM 801 C C . ILE A 1 100 ? 0.614 6.113 -2.448 1.00 61.06 100 ILE A C 1
ATOM 803 O O . ILE A 1 100 ? 0.295 6.416 -3.595 1.00 61.06 100 ILE A O 1
ATOM 807 N N . SER A 1 101 ? 1.867 5.867 -2.095 1.00 61.84 101 SER A N 1
ATOM 808 C CA . SER A 1 101 ? 2.930 5.713 -3.073 1.00 61.84 101 SER A CA 1
ATOM 809 C C . SER A 1 101 ? 3.089 4.230 -3.392 1.00 61.84 101 SER A C 1
ATOM 811 O O . SER A 1 101 ? 3.712 3.508 -2.617 1.00 61.84 101 SER A O 1
ATOM 813 N N . ASP A 1 102 ? 2.603 3.788 -4.550 1.00 63.28 102 ASP A N 1
ATOM 814 C CA . ASP A 1 102 ? 2.983 2.485 -5.096 1.00 63.28 102 ASP A CA 1
ATOM 815 C C . ASP A 1 102 ? 4.394 2.605 -5.683 1.00 63.28 102 ASP A C 1
ATOM 817 O O . ASP A 1 102 ? 4.622 3.169 -6.762 1.00 63.28 102 ASP A O 1
ATOM 821 N N . ARG A 1 103 ? 5.371 2.107 -4.923 1.00 59.62 103 ARG A N 1
ATOM 822 C CA . ARG A 1 103 ? 6.735 1.923 -5.403 1.00 59.62 103 ARG A CA 1
ATOM 823 C C . ARG A 1 103 ? 6.894 0.460 -5.782 1.00 59.62 103 ARG A C 1
ATOM 825 O O . ARG A 1 103 ? 7.359 -0.336 -4.972 1.00 59.62 103 ARG A O 1
ATOM 832 N N . ARG A 1 104 ? 6.564 0.121 -7.029 1.00 55.09 104 ARG A N 1
ATOM 833 C CA . ARG A 1 104 ? 6.920 -1.178 -7.612 1.00 55.09 104 ARG A CA 1
ATOM 834 C C . ARG A 1 104 ? 8.441 -1.319 -7.643 1.00 55.09 104 ARG A C 1
ATOM 836 O O . ARG A 1 104 ? 9.096 -0.874 -8.584 1.00 55.09 104 ARG A O 1
ATOM 843 N N . GLN A 1 105 ? 9.018 -1.905 -6.600 1.00 51.62 105 GLN A N 1
ATOM 844 C CA . GLN A 1 105 ? 10.368 -2.441 -6.669 1.00 51.62 105 GLN A CA 1
ATOM 845 C C . GLN A 1 105 ? 10.270 -3.781 -7.388 1.00 51.62 105 GLN A C 1
ATOM 847 O O . GLN A 1 105 ? 9.784 -4.764 -6.840 1.00 51.62 105 GLN A O 1
ATOM 852 N N . ILE A 1 106 ? 10.669 -3.799 -8.658 1.00 48.03 106 ILE A N 1
ATOM 853 C CA . ILE A 1 106 ? 10.915 -5.057 -9.357 1.00 48.03 106 ILE A CA 1
ATOM 854 C C . ILE A 1 106 ? 12.275 -5.530 -8.849 1.00 48.03 106 ILE A C 1
ATOM 856 O O . ILE A 1 106 ? 13.310 -5.127 -9.379 1.00 48.03 106 ILE A O 1
ATOM 860 N N . GLU A 1 107 ? 12.279 -6.317 -7.775 1.00 42.91 107 GLU A N 1
ATOM 861 C CA . GLU A 1 107 ? 13.456 -7.111 -7.444 1.00 42.91 107 GLU A CA 1
ATOM 862 C C . GLU A 1 107 ? 13.666 -8.115 -8.580 1.00 42.91 107 GLU A C 1
ATOM 864 O O . GLU A 1 107 ? 12.779 -8.884 -8.953 1.00 42.91 107 GLU A O 1
ATOM 869 N N . THR A 1 108 ? 14.834 -8.019 -9.202 1.00 39.16 108 THR A N 1
ATOM 870 C CA . THR A 1 108 ? 15.291 -8.856 -10.307 1.00 39.16 108 THR A CA 1
ATOM 871 C C . THR A 1 108 ? 15.035 -10.342 -10.039 1.00 39.16 108 THR A C 1
ATOM 873 O O . THR A 1 108 ? 15.421 -10.885 -9.009 1.00 39.16 108 THR A O 1
ATOM 876 N N . ALA A 1 109 ? 14.362 -10.961 -11.008 1.00 41.44 109 ALA A N 1
ATOM 877 C CA . ALA A 1 109 ? 13.927 -12.348 -11.116 1.00 41.44 109 ALA A CA 1
ATOM 878 C C . ALA A 1 109 ? 14.763 -13.404 -10.362 1.00 41.44 109 ALA A C 1
ATOM 880 O O . ALA A 1 109 ? 15.719 -13.913 -10.927 1.00 41.44 109 ALA A O 1
ATOM 881 N N . VAL A 1 110 ? 14.326 -13.814 -9.161 1.00 41.06 110 VAL A N 1
ATOM 882 C CA . VAL A 1 110 ? 14.441 -15.219 -8.682 1.00 41.06 110 VAL A CA 1
ATOM 883 C C . VAL A 1 110 ? 13.263 -15.623 -7.776 1.00 41.06 110 VAL A C 1
ATOM 885 O O . VAL A 1 110 ? 12.905 -16.796 -7.720 1.00 41.06 110 VAL A O 1
ATOM 888 N N . ARG A 1 111 ? 12.570 -14.698 -7.104 1.00 37.09 111 ARG A N 1
ATOM 889 C CA . ARG A 1 111 ? 11.373 -15.044 -6.321 1.00 37.09 111 ARG A CA 1
ATOM 890 C C . ARG A 1 111 ? 10.429 -13.855 -6.288 1.00 37.09 111 ARG A C 1
ATOM 892 O O . ARG A 1 111 ? 10.777 -12.818 -5.743 1.00 37.09 111 ARG A O 1
ATOM 899 N N . TRP A 1 112 ? 9.250 -14.006 -6.884 1.00 33.53 112 TRP A N 1
ATOM 900 C CA . TRP A 1 112 ? 8.199 -12.989 -6.895 1.00 33.53 112 TRP A CA 1
ATOM 901 C C . TRP A 1 112 ? 7.653 -12.771 -5.478 1.00 33.53 112 TRP A C 1
ATOM 903 O O . TRP A 1 112 ? 6.612 -13.303 -5.107 1.00 33.53 112 TRP A O 1
ATOM 913 N N . LYS A 1 113 ? 8.368 -12.003 -4.657 1.00 37.34 113 LYS A N 1
ATOM 914 C CA . LYS A 1 113 ? 7.793 -11.314 -3.508 1.00 37.34 113 LYS A CA 1
ATOM 915 C C . LYS A 1 113 ? 7.487 -9.897 -3.960 1.00 37.34 113 LYS A C 1
ATOM 917 O O . LYS A 1 113 ? 8.348 -9.027 -3.956 1.00 37.34 113 LYS A O 1
ATOM 922 N N . VAL A 1 114 ? 6.249 -9.677 -4.385 1.00 40.72 114 VAL A N 1
ATOM 923 C CA . VAL A 1 114 ? 5.724 -8.320 -4.531 1.00 40.72 114 VAL A CA 1
ATOM 924 C C . VAL A 1 114 ? 5.461 -7.812 -3.116 1.00 40.72 114 VAL A C 1
ATOM 926 O O . VAL A 1 114 ? 4.353 -7.900 -2.600 1.00 40.72 114 VAL A O 1
ATOM 929 N N . GLU A 1 115 ? 6.503 -7.331 -2.441 1.00 45.25 115 GLU A N 1
ATOM 930 C CA . GLU A 1 115 ? 6.326 -6.497 -1.256 1.00 45.25 115 GLU A CA 1
ATOM 931 C C . GLU A 1 115 ? 5.943 -5.097 -1.753 1.00 45.25 115 GLU A C 1
ATOM 933 O O . GLU A 1 115 ? 6.755 -4.176 -1.822 1.00 45.25 115 GLU A O 1
ATOM 938 N N . THR A 1 116 ? 4.684 -4.933 -2.172 1.00 45.78 116 THR A N 1
ATOM 939 C CA . THR A 1 116 ? 4.087 -3.603 -2.322 1.00 45.78 116 THR A CA 1
ATOM 940 C C . THR A 1 116 ? 4.055 -2.970 -0.940 1.00 45.78 116 THR A C 1
ATOM 942 O O . THR A 1 116 ? 3.148 -3.212 -0.146 1.00 45.78 116 THR A O 1
ATOM 945 N N . ALA A 1 117 ? 5.080 -2.179 -0.630 1.00 48.12 117 ALA A N 1
ATOM 946 C CA . ALA A 1 117 ? 5.118 -1.360 0.568 1.00 48.12 117 ALA A CA 1
ATOM 947 C C . ALA A 1 117 ? 4.096 -0.223 0.417 1.00 48.12 117 ALA A C 1
ATOM 949 O O . ALA A 1 117 ? 4.430 0.892 0.016 1.00 48.12 117 ALA A O 1
ATOM 950 N N . VAL A 1 118 ? 2.830 -0.518 0.711 1.00 53.03 118 VAL A N 1
ATOM 951 C CA . VAL A 1 118 ? 1.775 0.489 0.827 1.00 53.03 118 VAL A CA 1
ATOM 952 C C . VAL A 1 118 ? 2.008 1.216 2.144 1.00 53.03 118 VAL A C 1
ATOM 954 O O . VAL A 1 118 ? 1.698 0.713 3.221 1.00 53.03 118 VAL A O 1
ATOM 957 N N . ARG A 1 119 ? 2.627 2.395 2.071 1.00 55.56 119 ARG A N 1
ATOM 958 C CA . ARG A 1 119 ? 2.793 3.263 3.235 1.00 55.56 119 ARG A CA 1
ATOM 959 C C . ARG A 1 119 ? 1.652 4.269 3.259 1.00 55.56 119 ARG A C 1
ATOM 961 O O . ARG A 1 119 ? 1.614 5.154 2.410 1.00 55.56 119 ARG A O 1
ATOM 968 N N . TRP A 1 120 ? 0.762 4.138 4.239 1.00 58.34 120 TRP A N 1
ATOM 969 C CA . TRP A 1 120 ? -0.222 5.170 4.548 1.00 58.34 120 TRP A CA 1
ATOM 970 C C . TRP A 1 120 ? 0.457 6.258 5.384 1.00 58.34 120 TRP A C 1
ATOM 972 O O . TRP A 1 120 ? 0.916 6.004 6.499 1.00 58.34 120 TRP A O 1
ATOM 982 N N . GLU A 1 121 ? 0.584 7.461 4.833 1.00 62.66 121 GLU A N 1
ATOM 983 C CA . GLU A 1 121 ? 0.986 8.643 5.596 1.00 62.66 121 GLU A CA 1
ATOM 984 C C . GLU A 1 121 ? -0.210 9.584 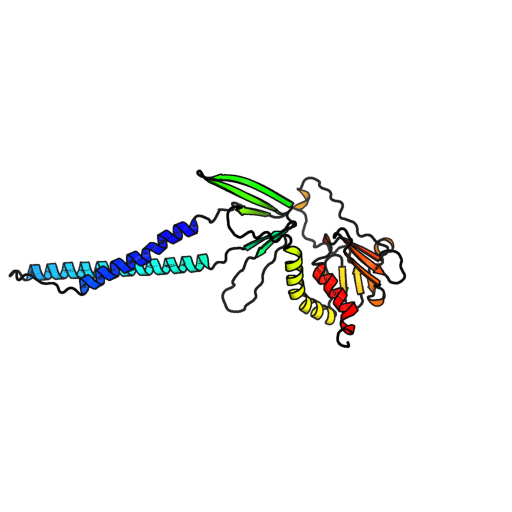5.713 1.00 62.66 121 GLU A C 1
ATOM 986 O O . GLU A 1 121 ? -0.800 9.970 4.703 1.00 62.66 121 GLU A O 1
ATOM 991 N N . ALA A 1 122 ? -0.548 9.964 6.948 1.00 65.62 122 ALA A N 1
ATOM 992 C CA . ALA A 1 122 ? -1.556 10.982 7.204 1.00 65.62 122 ALA A CA 1
ATOM 993 C C . ALA A 1 122 ? -1.102 12.313 6.593 1.00 65.62 122 ALA A C 1
ATOM 995 O O . ALA A 1 122 ? 0.003 12.802 6.869 1.00 65.62 122 ALA A O 1
ATOM 996 N N . VAL A 1 123 ? -1.957 12.886 5.751 1.00 69.94 123 VAL A N 1
ATOM 997 C CA . VAL A 1 123 ? -1.722 14.196 5.145 1.00 69.94 123 VAL A CA 1
ATOM 998 C C . VAL A 1 123 ? -2.093 15.263 6.167 1.00 69.94 123 VAL A C 1
ATOM 1000 O O . VAL A 1 123 ? -3.220 15.303 6.642 1.00 69.94 123 VAL A O 1
ATOM 1003 N N . GLN A 1 124 ? -1.136 16.121 6.518 1.00 79.25 124 GLN A N 1
ATOM 1004 C CA . GLN A 1 124 ? -1.374 17.257 7.409 1.00 79.25 124 GLN A CA 1
ATOM 1005 C C . GLN A 1 124 ? -1.881 18.473 6.640 1.00 79.25 124 GLN A C 1
ATOM 1007 O O . GLN A 1 124 ? -2.748 19.197 7.116 1.00 79.25 124 GLN A O 1
ATOM 1012 N N . GLU A 1 125 ? -1.316 18.723 5.458 1.00 81.69 125 GLU A N 1
ATOM 1013 C CA . GLU A 1 125 ? -1.628 19.922 4.692 1.00 81.69 125 GLU A CA 1
ATOM 1014 C C . GLU A 1 125 ? -1.414 19.684 3.197 1.00 81.69 125 GLU A C 1
ATOM 1016 O O . GLU A 1 125 ? -0.377 19.161 2.782 1.00 81.69 125 GLU A O 1
ATOM 1021 N N . ILE A 1 126 ? -2.373 20.116 2.376 1.00 79.94 126 ILE A N 1
ATOM 1022 C CA . ILE A 1 126 ? -2.231 20.171 0.919 1.00 79.94 126 ILE A CA 1
ATOM 1023 C C . ILE A 1 126 ? -2.175 21.645 0.518 1.00 79.94 126 ILE A C 1
ATOM 1025 O O . ILE A 1 126 ? -3.190 22.337 0.525 1.00 79.94 126 ILE A O 1
ATOM 1029 N N . ARG A 1 127 ? -0.989 22.138 0.150 1.00 83.50 127 ARG A N 1
ATOM 1030 C CA . ARG A 1 127 ? -0.811 23.490 -0.396 1.00 83.50 127 ARG A CA 1
ATOM 1031 C C . ARG A 1 127 ? -0.684 23.436 -1.904 1.00 83.50 127 ARG A C 1
ATOM 1033 O O . ARG A 1 127 ? 0.243 22.828 -2.431 1.00 83.50 127 ARG A O 1
ATOM 1040 N N . GLN A 1 128 ? -1.563 24.130 -2.611 1.00 84.00 128 GLN A N 1
ATOM 1041 C CA . GLN A 1 128 ? -1.356 24.385 -4.030 1.00 84.00 128 GLN A CA 1
ATOM 1042 C C . GLN A 1 128 ? -0.429 25.594 -4.187 1.00 84.00 128 GLN A C 1
ATOM 1044 O O . GLN A 1 128 ? -0.743 26.690 -3.732 1.00 84.00 128 GLN A O 1
ATOM 1049 N N . SER A 1 129 ? 0.728 25.392 -4.810 1.00 81.12 129 SER A N 1
ATOM 1050 C CA . SER A 1 129 ? 1.699 26.439 -5.108 1.00 81.12 129 SER A CA 1
ATOM 1051 C C . SER A 1 129 ? 1.917 26.537 -6.612 1.00 81.12 129 SER A C 1
ATOM 1053 O O . SER A 1 129 ? 2.072 25.547 -7.328 1.00 81.12 129 SER A O 1
ATOM 1055 N N . VAL A 1 130 ? 1.900 27.768 -7.111 1.00 81.81 130 VAL A N 1
ATOM 1056 C CA . VAL A 1 130 ? 2.170 28.061 -8.515 1.00 81.81 130 VAL A CA 1
ATOM 1057 C C . VAL A 1 130 ? 3.620 28.511 -8.613 1.00 81.81 130 VAL A C 1
ATOM 1059 O O . VAL A 1 130 ? 3.994 29.547 -8.067 1.00 81.81 130 VAL A O 1
ATOM 1062 N N . PHE A 1 131 ? 4.453 27.717 -9.280 1.00 78.75 131 PHE A N 1
ATOM 1063 C CA . PHE A 1 131 ? 5.857 28.041 -9.496 1.00 78.75 131 PHE A CA 1
ATOM 1064 C C . PHE A 1 131 ? 6.053 28.617 -10.895 1.00 78.75 131 PHE A C 1
ATOM 1066 O O . PHE A 1 131 ? 5.668 28.011 -11.895 1.00 78.75 131 PHE A O 1
ATOM 1073 N N . PHE A 1 132 ? 6.717 29.766 -10.969 1.00 77.75 132 PHE A N 1
ATOM 1074 C CA . PHE A 1 132 ? 7.163 30.348 -12.229 1.00 77.75 132 PHE A CA 1
ATOM 1075 C C . PHE A 1 132 ? 8.586 29.867 -12.515 1.00 77.75 132 PHE A C 1
ATOM 1077 O O . PHE A 1 132 ? 9.525 30.214 -11.801 1.00 77.75 132 PHE A O 1
ATOM 1084 N N . SER A 1 133 ? 8.765 29.048 -13.552 1.00 78.81 133 SER A N 1
ATOM 1085 C CA . SER A 1 133 ? 10.087 28.585 -13.980 1.00 78.81 133 SER A CA 1
ATOM 1086 C C . SER A 1 133 ? 10.281 28.863 -15.460 1.00 78.81 133 SER A C 1
ATOM 1088 O O . SER A 1 133 ? 9.539 28.341 -16.290 1.00 78.81 133 SER A O 1
ATOM 1090 N N . LYS A 1 134 ? 11.284 29.691 -15.789 1.00 76.94 134 LYS A N 1
ATOM 1091 C CA . LYS A 1 134 ? 11.737 29.977 -17.163 1.00 76.94 134 LYS A CA 1
ATOM 1092 C C . LYS A 1 134 ? 10.573 30.122 -18.154 1.00 76.94 134 LYS A C 1
ATOM 1094 O O . LYS A 1 134 ? 10.465 29.329 -19.086 1.00 76.94 134 LYS A O 1
ATOM 1099 N N . SER A 1 135 ? 9.703 31.114 -17.943 1.00 80.19 135 SER A N 1
ATOM 1100 C CA . SER A 1 135 ? 8.530 31.448 -18.783 1.00 80.19 135 SER A CA 1
ATOM 1101 C C . SER A 1 135 ? 7.349 30.465 -18.783 1.00 80.19 135 SER A C 1
ATOM 1103 O O . SER A 1 135 ? 6.389 30.680 -19.517 1.00 80.19 135 SER A O 1
ATOM 1105 N N . LYS A 1 136 ? 7.366 29.416 -17.951 1.00 78.56 136 LYS A N 1
ATOM 1106 C CA . LYS A 1 136 ? 6.214 28.525 -17.766 1.00 78.56 136 LYS A CA 1
ATOM 1107 C C . LYS A 1 136 ? 5.704 28.596 -16.336 1.00 78.56 136 LYS A C 1
ATOM 1109 O O . LYS A 1 136 ? 6.467 28.432 -15.380 1.00 78.56 136 LYS A O 1
ATOM 1114 N N . THR A 1 137 ? 4.407 28.827 -16.214 1.00 78.81 137 THR A N 1
ATOM 1115 C CA . THR A 1 137 ? 3.665 28.678 -14.967 1.00 78.81 137 THR A CA 1
ATOM 1116 C C . THR A 1 137 ? 3.424 27.189 -14.762 1.00 78.81 137 THR A C 1
ATOM 1118 O O . THR A 1 137 ? 2.868 26.545 -15.643 1.00 78.81 137 THR A O 1
ATOM 1121 N N . LYS A 1 138 ? 3.884 26.624 -13.645 1.00 79.62 138 LYS A N 1
ATOM 1122 C CA . LYS A 1 138 ? 3.594 25.240 -13.259 1.00 79.62 138 LYS A CA 1
ATOM 1123 C C . LYS A 1 138 ? 2.805 25.245 -11.965 1.00 79.62 138 LYS A C 1
ATOM 1125 O O . LYS A 1 138 ? 3.310 25.693 -10.937 1.00 79.62 138 LYS A O 1
ATOM 1130 N N . SER A 1 139 ? 1.585 24.727 -12.007 1.00 79.88 139 SER A N 1
ATOM 1131 C CA . SER A 1 139 ? 0.827 24.449 -10.790 1.00 79.88 139 SER A CA 1
ATOM 1132 C C . SER A 1 139 ? 1.333 23.145 -10.170 1.00 79.88 139 SER A C 1
ATOM 1134 O O . SER A 1 139 ? 1.423 22.113 -10.837 1.00 79.88 139 SER A O 1
ATOM 1136 N N . VAL A 1 140 ? 1.713 23.190 -8.897 1.00 82.38 140 VAL A N 1
ATOM 1137 C CA . VAL A 1 140 ? 2.184 22.038 -8.127 1.00 82.38 140 VAL A CA 1
ATOM 1138 C C . VAL A 1 140 ? 1.362 21.964 -6.846 1.00 82.38 140 VAL A C 1
ATOM 1140 O O . VAL A 1 140 ? 1.113 22.969 -6.188 1.00 82.38 140 VAL A O 1
ATOM 1143 N N . ARG A 1 141 ? 0.927 20.765 -6.470 1.00 82.75 141 ARG A N 1
ATOM 1144 C CA . ARG A 1 141 ? 0.332 20.502 -5.159 1.00 82.75 141 ARG A CA 1
ATOM 1145 C C . ARG A 1 141 ? 1.408 19.936 -4.247 1.00 82.75 141 ARG A C 1
ATOM 1147 O O . ARG A 1 141 ? 1.932 18.855 -4.493 1.00 82.75 141 ARG A O 1
ATOM 1154 N N . GLN A 1 142 ? 1.769 20.684 -3.218 1.00 84.19 142 GLN A N 1
ATOM 1155 C CA . GLN A 1 142 ? 2.616 20.216 -2.138 1.00 84.19 142 GLN A CA 1
ATOM 1156 C C . GLN A 1 142 ? 1.748 19.516 -1.096 1.00 84.19 142 GLN A C 1
ATOM 1158 O O . GLN A 1 142 ? 0.893 20.140 -0.477 1.00 84.19 142 GLN A O 1
ATOM 1163 N N . VAL A 1 143 ? 1.990 18.228 -0.901 1.00 76.94 143 VAL A N 1
ATOM 1164 C CA . VAL A 1 143 ? 1.350 17.408 0.124 1.00 76.94 143 VAL A CA 1
ATOM 1165 C C . VAL A 1 143 ? 2.348 17.226 1.254 1.00 76.94 143 VAL A C 1
ATOM 1167 O O . VAL A 1 143 ? 3.404 16.623 1.061 1.00 76.94 143 VAL A O 1
ATOM 1170 N N . THR A 1 144 ? 2.043 17.785 2.417 1.00 76.19 144 THR A N 1
ATOM 1171 C CA . THR A 1 144 ? 2.867 17.694 3.622 1.00 76.19 144 THR A CA 1
ATOM 1172 C C . THR A 1 144 ? 2.287 16.620 4.537 1.00 76.19 144 THR A C 1
ATOM 1174 O O . THR A 1 144 ? 1.109 16.655 4.887 1.00 76.19 144 THR A O 1
ATOM 1177 N N . SER A 1 145 ? 3.122 15.661 4.918 1.00 74.94 145 SER A N 1
ATOM 1178 C CA . SER A 1 145 ? 2.859 14.638 5.929 1.00 74.94 145 SER A CA 1
ATOM 1179 C C . SER A 1 145 ? 3.667 14.939 7.194 1.00 74.94 145 SER A C 1
ATOM 1181 O O . SER A 1 145 ? 4.590 15.754 7.183 1.00 74.94 145 SER A O 1
ATOM 1183 N N . VAL A 1 146 ? 3.367 14.222 8.281 1.00 70.62 146 VAL A N 1
ATOM 1184 C CA . VAL A 1 146 ? 4.112 14.276 9.552 1.00 70.62 146 VAL A CA 1
ATOM 1185 C C . VAL A 1 146 ? 5.629 14.095 9.362 1.00 70.62 146 VAL A C 1
ATOM 1187 O O . VAL A 1 146 ? 6.421 14.640 10.129 1.00 70.62 146 VAL A O 1
ATOM 1190 N N . SER A 1 147 ? 6.052 13.303 8.369 1.00 64.12 147 SER A N 1
ATOM 1191 C CA . SER A 1 147 ? 7.458 12.895 8.205 1.00 64.12 147 SER A CA 1
ATOM 1192 C C . SER A 1 147 ? 8.125 13.356 6.911 1.00 64.12 147 SER A C 1
ATOM 1194 O O . SER A 1 147 ? 9.346 13.254 6.782 1.00 64.12 147 SER A O 1
ATOM 1196 N N . SER A 1 148 ? 7.353 13.841 5.941 1.00 74.62 148 SER A N 1
ATOM 1197 C CA . SER A 1 148 ? 7.870 14.200 4.624 1.00 74.62 148 SER A CA 1
ATOM 1198 C C . SER A 1 148 ? 6.961 15.206 3.923 1.00 74.62 148 SER A C 1
ATOM 1200 O O . SER A 1 148 ? 5.835 15.441 4.345 1.00 74.62 148 SER A O 1
ATOM 1202 N N . TYR A 1 149 ? 7.442 15.812 2.841 1.00 74.81 149 TYR A N 1
ATOM 1203 C CA . TYR A 1 149 ? 6.579 16.524 1.904 1.00 74.81 149 TYR A CA 1
ATOM 1204 C C . TYR A 1 149 ? 6.824 15.994 0.493 1.00 74.81 149 TYR A C 1
ATOM 1206 O O . TYR A 1 149 ? 7.952 15.643 0.135 1.00 74.81 149 TYR A O 1
ATOM 1214 N N . MET A 1 150 ? 5.770 15.951 -0.313 1.00 74.50 150 MET A N 1
ATOM 1215 C CA . MET A 1 150 ? 5.804 15.514 -1.701 1.00 74.50 150 MET A CA 1
ATOM 1216 C C . MET A 1 150 ? 5.226 16.602 -2.604 1.00 74.50 150 MET A C 1
ATOM 1218 O O . MET A 1 150 ? 4.216 17.220 -2.284 1.00 74.50 150 MET A O 1
ATOM 1222 N N . LEU A 1 151 ? 5.882 16.852 -3.736 1.00 79.06 151 LEU A N 1
ATOM 1223 C CA . LEU A 1 151 ? 5.418 17.792 -4.754 1.00 79.06 151 LEU A CA 1
ATOM 1224 C C . LEU A 1 151 ? 4.787 17.008 -5.903 1.00 79.06 151 LEU A C 1
ATOM 1226 O O . LEU A 1 151 ? 5.474 16.238 -6.570 1.00 79.06 151 LEU A O 1
ATOM 1230 N N . ILE A 1 152 ? 3.497 17.224 -6.138 1.00 77.50 152 ILE A N 1
ATOM 1231 C CA . ILE A 1 152 ? 2.718 16.548 -7.172 1.00 77.50 152 ILE A CA 1
ATOM 1232 C C . ILE A 1 152 ? 2.411 17.572 -8.268 1.00 77.50 152 ILE A C 1
ATOM 1234 O O . ILE A 1 152 ? 1.718 18.557 -8.000 1.00 77.50 152 ILE A O 1
ATOM 1238 N N . PRO A 1 153 ? 2.956 17.416 -9.486 1.00 75.56 153 PRO A N 1
ATOM 1239 C CA . PRO A 1 153 ? 2.643 18.319 -10.588 1.00 75.56 153 PRO A CA 1
ATOM 1240 C C . PRO A 1 153 ? 1.143 18.249 -10.897 1.00 75.56 153 PRO A C 1
ATOM 1242 O O . PRO A 1 153 ? 0.600 17.163 -11.076 1.00 75.56 153 PRO A O 1
ATOM 1245 N N . ALA A 1 154 ? 0.467 19.398 -10.959 1.00 71.19 154 ALA A N 1
ATOM 1246 C CA . ALA A 1 154 ? -0.959 19.453 -11.291 1.00 71.19 154 ALA A CA 1
ATOM 1247 C C . ALA A 1 154 ? -1.214 19.252 -12.796 1.00 71.19 154 ALA A C 1
ATOM 1249 O O . ALA A 1 154 ? -2.328 18.935 -13.206 1.00 71.19 154 ALA A O 1
ATOM 1250 N N . GLU A 1 155 ? -0.180 19.432 -13.619 1.00 66.88 155 GLU A N 1
ATOM 1251 C CA . GLU A 1 155 ? -0.248 19.310 -15.072 1.00 66.88 155 GLU A CA 1
ATOM 1252 C C . GLU A 1 155 ? 0.304 17.954 -15.521 1.00 66.88 155 GLU A C 1
ATOM 1254 O O . GLU A 1 155 ? 1.509 17.754 -15.670 1.00 66.88 155 GLU A O 1
ATOM 1259 N N . GLY A 1 156 ? -0.605 17.004 -15.726 1.00 55.94 156 GLY A N 1
ATOM 1260 C CA . GLY A 1 156 ? -0.308 15.682 -16.263 1.00 55.94 156 GLY A CA 1
ATOM 1261 C C . GLY A 1 156 ? -1.502 14.754 -16.081 1.00 55.94 156 GLY A C 1
ATOM 1262 O O . GLY A 1 156 ? -1.962 14.541 -14.963 1.00 55.94 156 GLY A O 1
ATOM 1263 N N . LYS A 1 157 ? -2.023 14.201 -17.183 1.00 49.84 157 LYS A N 1
ATOM 1264 C CA . LYS A 1 157 ? -3.003 13.104 -17.162 1.00 49.84 157 LYS A CA 1
ATOM 1265 C C . LYS A 1 157 ? -2.455 11.979 -16.274 1.00 49.84 157 LYS A C 1
ATOM 1267 O O . LYS A 1 157 ? -1.554 11.298 -16.746 1.00 49.84 157 LYS A O 1
ATOM 1272 N N . GLN A 1 158 ? -2.968 11.814 -15.048 1.00 50.00 158 GLN A N 1
ATOM 1273 C CA . GLN A 1 158 ? -3.050 10.557 -14.264 1.00 50.00 158 GLN A CA 1
ATOM 1274 C C . GLN A 1 158 ? -3.148 10.733 -12.739 1.00 50.00 158 GLN A C 1
ATOM 1276 O O . GLN A 1 158 ? -3.110 9.739 -12.024 1.00 50.00 158 GLN A O 1
ATOM 1281 N N . CYS A 1 159 ? -3.394 11.927 -12.199 1.00 49.59 159 CYS A N 1
ATOM 1282 C CA . CYS A 1 159 ? -4.112 11.974 -10.923 1.00 49.59 159 CYS A CA 1
ATOM 1283 C C . CYS A 1 159 ? -5.603 11.795 -11.223 1.00 49.59 159 CYS A C 1
ATOM 1285 O O . CYS A 1 159 ? -6.362 12.761 -11.229 1.00 49.59 159 CYS A O 1
ATOM 1287 N N . SER A 1 160 ? -6.022 10.564 -11.539 1.00 48.28 160 SER A N 1
ATOM 1288 C CA . SER A 1 160 ? -7.423 10.196 -11.364 1.00 48.28 160 SER A CA 1
ATOM 1289 C C . SER A 1 160 ? -7.667 10.244 -9.864 1.00 48.28 160 SER A C 1
ATOM 1291 O O . SER A 1 160 ? -7.319 9.315 -9.136 1.00 48.28 160 SER A O 1
ATOM 1293 N N . ILE A 1 161 ? -8.164 11.387 -9.404 1.00 52.06 161 ILE A N 1
ATOM 1294 C CA . ILE A 1 161 ? -8.770 11.512 -8.089 1.00 52.06 161 ILE A CA 1
ATOM 1295 C C . ILE A 1 161 ? -10.012 10.626 -8.186 1.00 52.06 161 ILE A C 1
ATOM 1297 O O . ILE A 1 161 ? -11.052 11.068 -8.667 1.00 52.06 161 ILE A O 1
ATOM 1301 N N . SER A 1 162 ? -9.867 9.337 -7.865 1.00 49.97 162 SER A N 1
ATOM 1302 C CA . SER A 1 162 ? -11.035 8.572 -7.441 1.00 49.97 162 SER A CA 1
ATOM 1303 C C . SER A 1 162 ? -11.568 9.324 -6.231 1.00 49.97 162 SER A C 1
ATOM 1305 O O . SER A 1 162 ? -10.767 9.737 -5.390 1.00 49.97 162 SER A O 1
ATOM 1307 N N . ALA A 1 163 ? -12.870 9.603 -6.202 1.00 51.41 163 ALA A N 1
ATOM 1308 C CA . ALA A 1 163 ? -13.455 10.422 -5.147 1.00 51.41 163 ALA A CA 1
ATOM 1309 C C . ALA A 1 163 ? -13.126 9.834 -3.765 1.00 51.41 163 ALA A C 1
ATOM 1311 O O . ALA A 1 163 ? -12.840 10.582 -2.840 1.00 51.41 163 ALA A O 1
ATOM 1312 N N . GLU A 1 164 ? -13.030 8.503 -3.659 1.00 60.41 164 GLU A N 1
ATOM 1313 C CA . GLU A 1 164 ? -12.703 7.807 -2.417 1.00 60.41 164 GLU A CA 1
ATOM 1314 C C . GLU A 1 164 ? -11.944 6.500 -2.722 1.00 60.41 164 GLU A C 1
ATOM 1316 O O . GLU A 1 164 ? -12.541 5.431 -2.788 1.00 60.41 164 GLU A O 1
ATOM 1321 N N . PRO A 1 165 ? -10.611 6.518 -2.919 1.00 65.31 165 PRO A N 1
ATOM 1322 C CA . PRO A 1 165 ? -9.852 5.282 -3.122 1.00 65.31 165 PRO A CA 1
ATOM 1323 C C . PRO A 1 165 ? -9.697 4.476 -1.820 1.00 65.31 165 PRO A C 1
ATOM 1325 O O . PRO A 1 165 ? -9.208 3.351 -1.848 1.00 65.31 165 PRO A O 1
ATOM 1328 N N . GLY A 1 166 ? -10.070 5.062 -0.675 1.00 72.00 166 GLY A N 1
ATOM 1329 C CA . GLY A 1 166 ? -9.939 4.456 0.650 1.00 72.00 166 GLY A CA 1
ATOM 1330 C C . GLY A 1 166 ? -10.648 3.104 0.743 1.00 72.00 166 GLY A C 1
ATOM 1331 O O . GLY A 1 166 ? -9.953 2.109 0.932 1.00 72.00 166 GLY A O 1
ATOM 1332 N N . PRO A 1 167 ? -11.975 3.032 0.526 1.00 75.56 167 PRO A N 1
ATOM 1333 C CA . PRO A 1 167 ? -12.730 1.784 0.631 1.00 75.56 167 PRO A CA 1
ATOM 1334 C C . PRO A 1 167 ? -12.224 0.665 -0.288 1.00 75.56 167 PRO A C 1
ATOM 1336 O O . PRO A 1 167 ? -12.066 -0.465 0.162 1.00 75.56 167 PRO A O 1
ATOM 1339 N N . GLU A 1 168 ? -11.901 0.964 -1.552 1.00 77.94 168 GLU A N 1
ATOM 1340 C CA . GLU A 1 168 ? -11.380 -0.043 -2.495 1.00 77.94 168 GLU A CA 1
ATOM 1341 C C . GLU A 1 168 ? -10.030 -0.611 -2.038 1.00 77.94 168 GLU A C 1
ATOM 1343 O O . GLU A 1 168 ? -9.769 -1.812 -2.141 1.00 77.94 168 GLU A O 1
ATOM 1348 N N . ILE A 1 169 ? -9.160 0.251 -1.510 1.00 77.50 169 ILE A N 1
ATOM 1349 C CA . ILE A 1 169 ? -7.837 -0.148 -1.031 1.00 77.50 169 ILE A CA 1
ATOM 1350 C C . ILE A 1 169 ? -7.950 -0.905 0.285 1.00 77.50 169 ILE A C 1
ATOM 1352 O O . ILE A 1 169 ? -7.298 -1.933 0.443 1.00 77.50 169 ILE A O 1
ATOM 1356 N N . GLU A 1 170 ? -8.785 -0.440 1.210 1.00 79.19 170 GLU A N 1
ATOM 1357 C CA . GLU A 1 170 ? -9.078 -1.145 2.456 1.00 79.19 170 GLU A CA 1
ATOM 1358 C C . GLU A 1 170 ? -9.647 -2.533 2.173 1.00 79.19 170 GLU A C 1
ATOM 1360 O O . GLU A 1 170 ? -9.186 -3.510 2.764 1.00 79.19 170 GLU A O 1
ATOM 1365 N N . GLN A 1 171 ? -10.565 -2.650 1.213 1.00 84.19 171 GLN A N 1
ATOM 1366 C CA . GLN A 1 171 ? -11.117 -3.927 0.779 1.00 84.19 171 GLN A CA 1
ATOM 1367 C C . GLN A 1 171 ? -10.040 -4.826 0.159 1.00 84.19 171 GLN A C 1
ATOM 1369 O O . GLN A 1 171 ? -9.944 -5.996 0.526 1.00 84.19 171 GLN A O 1
ATOM 1374 N N . ALA A 1 172 ? -9.188 -4.301 -0.728 1.00 84.69 172 ALA A N 1
ATOM 1375 C CA . ALA A 1 172 ? -8.114 -5.074 -1.355 1.00 84.69 172 ALA A CA 1
ATOM 1376 C C . ALA A 1 172 ? -7.055 -5.544 -0.340 1.00 84.69 172 ALA A C 1
ATOM 1378 O O . ALA A 1 172 ? -6.623 -6.698 -0.370 1.00 84.69 172 ALA A O 1
ATOM 1379 N N . VAL A 1 173 ? -6.655 -4.670 0.589 1.00 84.44 173 VAL A N 1
ATOM 1380 C CA . VAL A 1 173 ? -5.718 -4.994 1.674 1.00 84.44 173 VAL A CA 1
ATOM 1381 C C . VAL A 1 173 ? -6.338 -6.015 2.624 1.00 84.44 173 VAL A C 1
ATOM 1383 O O . VAL A 1 173 ? -5.665 -6.968 3.013 1.00 84.44 173 VAL A O 1
ATOM 1386 N N . THR A 1 174 ? -7.617 -5.858 2.967 1.00 90.81 174 THR A N 1
ATOM 1387 C CA . THR A 1 174 ? -8.351 -6.807 3.811 1.00 90.81 174 THR A CA 1
ATOM 1388 C C . THR A 1 174 ? -8.438 -8.171 3.141 1.00 90.81 174 THR A C 1
ATOM 1390 O O . THR A 1 174 ? -8.035 -9.156 3.750 1.00 90.81 174 THR A O 1
ATOM 1393 N N . ALA A 1 175 ? -8.846 -8.239 1.872 1.00 90.19 175 ALA A N 1
ATOM 1394 C CA . ALA A 1 175 ? -8.918 -9.487 1.113 1.00 90.19 175 ALA A CA 1
ATOM 1395 C C . ALA A 1 175 ? -7.562 -10.210 1.039 1.00 90.19 175 ALA A C 1
ATOM 1397 O O . ALA A 1 175 ? -7.505 -11.434 1.135 1.00 90.19 175 ALA A O 1
ATOM 1398 N N . TYR A 1 176 ? -6.464 -9.460 0.917 1.00 90.19 176 TYR A N 1
ATOM 1399 C CA . TYR A 1 176 ? -5.115 -10.022 0.899 1.00 90.19 176 TYR A CA 1
ATOM 1400 C C . TYR A 1 176 ? -4.643 -10.521 2.277 1.00 90.19 176 TYR A C 1
ATOM 1402 O O . TYR A 1 176 ? -3.991 -11.561 2.369 1.00 90.19 176 TYR A O 1
ATOM 1410 N N . LEU A 1 177 ? -4.941 -9.790 3.357 1.00 91.62 177 LEU A N 1
ATOM 1411 C CA . LEU A 1 177 ? -4.456 -10.109 4.707 1.00 91.62 177 LEU A CA 1
ATOM 1412 C C . LEU A 1 177 ? -5.340 -11.108 5.463 1.00 91.62 177 LEU A C 1
ATOM 1414 O O . LEU A 1 177 ? -4.830 -11.822 6.331 1.00 91.62 177 LEU A O 1
ATOM 1418 N N . LEU A 1 178 ? -6.633 -11.173 5.144 1.00 95.62 178 LEU A N 1
ATOM 1419 C CA . LEU A 1 178 ? -7.624 -11.970 5.865 1.00 95.62 178 LEU A CA 1
ATOM 1420 C C . LEU A 1 178 ? -7.271 -13.464 5.949 1.00 95.62 178 LEU A C 1
ATOM 1422 O O . LEU A 1 178 ? -7.296 -13.979 7.066 1.00 95.62 178 LEU A O 1
ATOM 1426 N N . PRO A 1 179 ? -6.863 -14.165 4.868 1.00 96.50 179 PRO A N 1
ATOM 1427 C CA . PRO A 1 179 ? -6.553 -15.595 4.954 1.00 96.50 179 PRO A CA 1
ATOM 1428 C C . PRO A 1 179 ? -5.447 -15.899 5.971 1.00 96.50 179 PRO A C 1
ATOM 1430 O O . PRO A 1 179 ? -5.557 -16.820 6.774 1.00 96.50 179 PRO A O 1
ATOM 1433 N N . ARG A 1 180 ? -4.399 -15.067 5.997 1.00 95.94 180 ARG A N 1
ATOM 1434 C CA . ARG A 1 180 ? -3.283 -15.214 6.938 1.00 95.94 180 ARG A CA 1
ATOM 1435 C C . ARG A 1 180 ? -3.666 -14.815 8.364 1.00 95.94 180 ARG A C 1
ATOM 1437 O O . ARG A 1 180 ? -3.131 -15.373 9.322 1.00 95.94 180 ARG A O 1
ATOM 1444 N N . ALA A 1 181 ? -4.540 -13.821 8.525 1.00 96.44 181 ALA A N 1
ATOM 1445 C CA . ALA A 1 181 ? -5.074 -13.457 9.832 1.00 96.44 181 ALA A CA 1
ATOM 1446 C C . ALA A 1 181 ? -5.892 -14.619 10.415 1.00 96.44 181 ALA A C 1
ATOM 1448 O O . ALA A 1 181 ? -5.630 -15.024 11.544 1.00 96.44 181 ALA A O 1
ATOM 1449 N N . LEU A 1 182 ? -6.779 -15.222 9.618 1.00 97.00 182 LEU A N 1
ATOM 1450 C CA . LEU A 1 182 ? -7.558 -16.401 10.003 1.00 97.00 182 LEU A CA 1
ATOM 1451 C C . LEU A 1 182 ? -6.668 -17.594 10.362 1.00 97.00 182 LEU A C 1
ATOM 1453 O O . LEU A 1 182 ? -6.860 -18.180 11.420 1.00 97.00 182 LEU A O 1
ATOM 1457 N N . GLU A 1 183 ? -5.653 -17.905 9.552 1.00 96.69 183 GLU A N 1
ATOM 1458 C CA . GLU A 1 183 ? -4.700 -18.986 9.847 1.00 96.69 183 GLU A CA 1
ATOM 1459 C C . GLU A 1 183 ? -3.999 -18.774 11.200 1.00 96.69 183 GLU A C 1
ATOM 1461 O O . GLU A 1 183 ? -3.902 -19.687 12.019 1.00 96.69 183 GLU A O 1
ATOM 1466 N N . ASN A 1 184 ? -3.531 -17.552 11.475 1.00 96.88 184 ASN A N 1
ATOM 1467 C CA . ASN A 1 184 ? -2.898 -17.235 12.755 1.00 96.88 184 ASN A CA 1
ATOM 1468 C C . ASN A 1 184 ? -3.888 -17.328 13.924 1.00 96.88 184 ASN A C 1
ATOM 1470 O O . ASN A 1 184 ? -3.519 -17.854 14.973 1.00 96.88 184 ASN A O 1
ATOM 1474 N N . TYR A 1 185 ? -5.118 -16.849 13.738 1.00 97.12 185 TYR A N 1
ATOM 1475 C CA . TYR A 1 185 ? -6.178 -16.933 14.739 1.00 97.12 185 TYR A CA 1
ATOM 1476 C C . TYR A 1 185 ? -6.516 -18.393 15.079 1.00 97.12 185 TYR A C 1
ATOM 1478 O O . TYR A 1 185 ? -6.497 -18.781 16.245 1.00 97.12 185 TYR A O 1
ATOM 1486 N N . GLN A 1 186 ? -6.732 -19.227 14.058 1.00 95.94 186 GLN A N 1
ATOM 1487 C CA . GLN A 1 186 ? -7.010 -20.661 14.196 1.00 95.94 186 GLN A CA 1
ATOM 1488 C C . GLN A 1 186 ? -5.841 -21.423 14.833 1.00 95.94 186 GLN A C 1
ATOM 1490 O O . GLN A 1 186 ? -6.053 -22.370 15.585 1.00 95.94 186 GLN A O 1
ATOM 1495 N N . ALA A 1 187 ? -4.603 -20.973 14.609 1.00 97.38 187 ALA A N 1
ATOM 1496 C CA . ALA A 1 187 ? -3.416 -21.489 15.289 1.00 97.38 187 ALA A CA 1
ATOM 1497 C C . ALA A 1 187 ? -3.300 -21.048 16.767 1.00 97.38 187 ALA A C 1
ATOM 1499 O O . ALA A 1 187 ? -2.270 -21.295 17.395 1.00 97.38 187 ALA A O 1
ATOM 1500 N N . GLY A 1 188 ? -4.308 -20.362 17.319 1.00 96.88 188 GLY A N 1
ATOM 1501 C CA . GLY A 1 188 ? -4.321 -19.863 18.695 1.00 96.88 188 GLY A CA 1
ATOM 1502 C C . GLY A 1 188 ? -3.395 -18.669 18.926 1.00 96.88 188 GLY A C 1
ATOM 1503 O O . GLY A 1 188 ? -3.096 -18.341 20.074 1.00 96.88 188 GLY A O 1
ATOM 1504 N N . LYS A 1 189 ? -2.902 -18.021 17.862 1.00 96.88 189 LYS A N 1
ATOM 1505 C CA . LYS A 1 189 ? -2.071 -16.825 18.008 1.00 96.88 189 LYS A CA 1
ATOM 1506 C C . LYS A 1 189 ? -2.951 -15.610 18.232 1.00 96.88 189 LYS A C 1
ATOM 1508 O O . LYS A 1 189 ? -3.890 -15.344 17.489 1.00 96.88 189 LYS A O 1
ATOM 1513 N N . THR A 1 190 ? -2.545 -14.819 19.207 1.00 96.44 190 THR A N 1
ATOM 1514 C CA . THR A 1 190 ? -3.125 -13.518 19.494 1.00 96.44 190 THR A CA 1
ATOM 1515 C C . THR A 1 190 ? -2.823 -12.522 18.367 1.00 96.44 190 THR A C 1
ATOM 1517 O O . THR A 1 190 ? -1.670 -12.357 17.958 1.00 96.44 190 THR A O 1
ATOM 1520 N N . LEU A 1 191 ? -3.851 -11.835 17.869 1.00 96.25 191 LEU A N 1
ATOM 1521 C CA . LEU A 1 191 ? -3.751 -10.827 16.814 1.00 96.25 191 LEU A CA 1
ATOM 1522 C C . LEU A 1 191 ? -3.966 -9.432 17.397 1.00 96.25 191 LEU A C 1
ATOM 1524 O O . LEU A 1 191 ? -5.020 -9.153 17.957 1.00 96.25 191 LEU A O 1
ATOM 1528 N N . SER A 1 192 ? -2.981 -8.546 17.250 1.00 94.50 192 SER A N 1
ATOM 1529 C CA . SER A 1 192 ? -3.070 -7.170 17.748 1.00 94.50 192 SER A CA 1
ATOM 1530 C C . SER A 1 192 ? -3.399 -6.190 16.626 1.00 94.50 192 SER A C 1
ATOM 1532 O O . SER A 1 192 ? -2.717 -6.134 15.601 1.00 94.50 192 SER A O 1
ATOM 1534 N N . PHE A 1 193 ? -4.420 -5.378 16.871 1.00 93.69 193 PHE A N 1
ATOM 1535 C CA . PHE A 1 193 ? -4.900 -4.293 16.028 1.00 93.69 193 PHE A CA 1
ATOM 1536 C C . PHE A 1 193 ? -4.760 -2.957 16.772 1.00 93.69 193 PHE A C 1
ATOM 1538 O O . PHE A 1 193 ? -5.650 -2.117 16.732 1.00 93.69 193 PHE A O 1
ATOM 1545 N N . GLY A 1 194 ? -3.652 -2.744 17.485 1.00 89.31 194 GLY A N 1
ATOM 1546 C CA . GLY A 1 194 ? -3.459 -1.555 18.318 1.00 89.31 194 GLY A CA 1
ATOM 1547 C C . GLY A 1 194 ? -4.106 -1.732 19.688 1.00 89.31 194 GLY A C 1
ATOM 1548 O O . GLY A 1 194 ? -3.644 -2.554 20.473 1.00 89.31 194 GLY A O 1
ATOM 1549 N N . TRP A 1 195 ? -5.156 -0.965 19.985 1.00 90.62 195 TRP A N 1
ATOM 1550 C CA . TRP A 1 195 ? -5.857 -1.045 21.279 1.00 90.62 195 TRP A CA 1
ATOM 1551 C C . TRP A 1 195 ? -6.738 -2.285 21.434 1.00 90.62 195 TRP A C 1
ATOM 1553 O O . TRP A 1 195 ? -7.170 -2.592 22.544 1.00 90.62 195 TRP A O 1
ATOM 1563 N N . LEU A 1 196 ? -7.004 -2.986 20.333 1.00 94.31 196 LEU A N 1
ATOM 1564 C CA . LEU A 1 196 ? -7.770 -4.221 20.317 1.00 94.31 196 LEU A CA 1
ATOM 1565 C C . LEU A 1 196 ? -6.855 -5.396 20.027 1.00 94.31 196 LEU A C 1
ATOM 1567 O O . LEU A 1 196 ? -6.050 -5.362 19.098 1.00 94.31 196 LEU A O 1
ATOM 1571 N N . THR A 1 197 ? -7.029 -6.449 20.805 1.00 95.81 197 THR A N 1
ATOM 1572 C CA . THR A 1 197 ? -6.313 -7.701 20.656 1.00 95.81 197 THR A CA 1
ATOM 1573 C C . THR A 1 197 ? -7.334 -8.836 20.612 1.00 95.81 197 THR A C 1
ATOM 1575 O O . THR A 1 197 ? -8.242 -8.887 21.434 1.00 95.81 197 THR A O 1
ATOM 1578 N N . LEU A 1 198 ? -7.215 -9.716 19.624 1.00 97.06 198 LEU A N 1
ATOM 1579 C CA . LEU A 1 198 ? -8.150 -10.804 19.346 1.00 97.06 198 LEU A CA 1
ATOM 1580 C C . LEU A 1 198 ? -7.474 -12.152 19.591 1.00 97.06 198 LEU A C 1
ATOM 1582 O O . LEU A 1 198 ? -6.369 -12.383 19.094 1.00 97.06 198 LEU A O 1
ATOM 1586 N N . ASP A 1 199 ? -8.140 -13.048 20.312 1.00 97.06 199 ASP A N 1
ATOM 1587 C CA . ASP A 1 199 ? -7.721 -14.440 20.477 1.00 97.06 199 ASP A CA 1
ATOM 1588 C C . ASP A 1 199 ? -8.922 -15.402 20.458 1.00 97.06 199 ASP A C 1
ATOM 1590 O O . ASP A 1 199 ? -10.062 -15.006 20.211 1.00 97.06 199 ASP A O 1
ATOM 1594 N N . ASN A 1 200 ? -8.671 -16.692 20.681 1.00 96.69 200 ASN A N 1
ATOM 1595 C CA . ASN A 1 200 ? -9.719 -17.712 20.666 1.00 96.69 200 ASN A CA 1
ATOM 1596 C C . ASN A 1 200 ? -10.705 -17.619 21.848 1.00 96.69 200 ASN A C 1
ATOM 1598 O O . ASN A 1 200 ? -11.744 -18.270 21.801 1.00 96.69 200 ASN A O 1
ATOM 1602 N N . GLN A 1 201 ? -10.411 -16.833 22.889 1.00 97.62 201 GLN A N 1
ATOM 1603 C CA . GLN A 1 201 ? -11.287 -16.650 24.049 1.00 97.62 201 GLN A CA 1
ATOM 1604 C C . GLN A 1 201 ? -12.188 -15.421 23.890 1.00 97.62 201 GLN A C 1
ATOM 1606 O O . GLN A 1 201 ? -13.345 -15.438 24.313 1.00 97.62 201 GLN A O 1
ATOM 1611 N N . GLY A 1 202 ? -11.678 -14.343 23.291 1.00 97.31 202 GLY A N 1
ATOM 1612 C CA . GLY A 1 202 ? -12.438 -13.107 23.166 1.00 97.31 202 GLY A CA 1
ATOM 1613 C C . GLY A 1 202 ? -11.677 -11.915 22.593 1.00 97.31 202 GLY A C 1
ATOM 1614 O O . GLY A 1 202 ? -10.665 -12.021 21.896 1.00 97.31 202 GLY A O 1
ATOM 1615 N N . LEU A 1 203 ? -12.215 -10.745 22.926 1.00 97.06 203 LEU A N 1
ATOM 1616 C CA . LEU A 1 203 ? -11.649 -9.428 22.675 1.00 97.06 203 LEU A CA 1
ATOM 1617 C C . LEU A 1 203 ? -10.938 -8.923 23.929 1.00 97.06 203 LEU A C 1
ATOM 1619 O O . LEU A 1 203 ? -11.537 -8.832 24.999 1.00 97.06 203 LEU A O 1
ATOM 1623 N N . HIS A 1 204 ? -9.690 -8.503 23.779 1.00 96.12 204 HIS A N 1
ATOM 1624 C CA . HIS A 1 204 ? -8.923 -7.830 24.819 1.00 96.12 204 HIS A CA 1
ATOM 1625 C C . HIS A 1 204 ? -8.700 -6.370 24.439 1.00 96.12 204 HIS A C 1
ATOM 1627 O O . HIS A 1 204 ? -8.241 -6.059 23.339 1.00 96.12 204 HIS A O 1
ATOM 1633 N N . LEU A 1 205 ? -8.973 -5.464 25.370 1.00 94.31 205 LEU A N 1
ATOM 1634 C CA . LEU A 1 205 ? -8.548 -4.076 25.295 1.00 94.31 205 LEU A CA 1
ATOM 1635 C C . LEU A 1 205 ? -7.151 -3.994 25.883 1.00 94.31 205 LEU A C 1
ATOM 1637 O O . LEU A 1 205 ? -6.949 -4.267 27.062 1.00 94.31 205 LEU A O 1
ATOM 1641 N N . THR A 1 206 ? -6.177 -3.626 25.062 1.00 87.88 206 THR A N 1
ATOM 1642 C CA . THR A 1 206 ? -4.792 -3.446 25.500 1.00 87.88 206 THR A CA 1
ATOM 1643 C C . THR A 1 206 ? -4.486 -1.949 25.514 1.00 87.88 206 THR A C 1
ATOM 1645 O O . THR A 1 206 ? -3.923 -1.435 24.543 1.00 87.88 206 THR A O 1
ATOM 1648 N N . PRO A 1 207 ? -4.900 -1.209 26.565 1.00 71.12 207 PRO A N 1
ATOM 1649 C CA . PRO A 1 207 ? -4.496 0.177 26.727 1.00 71.12 207 PRO A CA 1
ATOM 1650 C C . PRO A 1 207 ? -2.976 0.182 26.920 1.00 71.12 207 PRO A C 1
ATOM 1652 O O . PRO A 1 207 ? -2.467 -0.164 27.975 1.00 71.12 207 PRO A O 1
ATOM 1655 N N . GLU A 1 208 ? -2.256 0.522 25.855 1.00 59.28 208 GLU A N 1
ATOM 1656 C CA . GLU A 1 208 ? -0.802 0.694 25.814 1.00 59.28 208 GLU A CA 1
ATOM 1657 C C . GLU A 1 208 ? 0.070 -0.575 25.910 1.00 59.28 208 GLU A C 1
ATOM 1659 O O . GLU A 1 208 ? 0.647 -0.923 26.934 1.00 59.28 208 GLU A O 1
ATOM 1664 N N . GLN A 1 209 ? 0.414 -1.111 24.741 1.00 48.50 209 GLN A N 1
ATOM 1665 C CA . GLN A 1 209 ? 1.819 -1.029 24.334 1.00 48.50 209 GLN A CA 1
ATOM 1666 C C . GLN A 1 209 ? 1.903 -0.009 23.206 1.00 48.50 209 GLN A C 1
ATOM 1668 O O . GLN A 1 209 ? 1.928 -0.345 22.022 1.00 48.50 209 GLN A O 1
ATOM 1673 N N . THR A 1 210 ? 1.894 1.276 23.560 1.00 48.97 210 THR A N 1
ATOM 1674 C CA . THR A 1 210 ? 2.356 2.303 22.631 1.00 48.97 210 THR A CA 1
ATOM 1675 C C . THR A 1 210 ? 3.733 1.858 22.157 1.00 48.97 210 THR A C 1
ATOM 1677 O O . THR A 1 210 ? 4.646 1.683 22.964 1.00 48.97 210 THR A O 1
ATOM 1680 N N . PHE A 1 211 ? 3.868 1.591 20.852 1.00 49.09 211 PHE A N 1
ATOM 1681 C CA . PHE A 1 211 ? 5.163 1.376 20.218 1.00 49.09 211 PHE A CA 1
ATOM 1682 C C . PHE A 1 211 ? 6.118 2.405 20.821 1.00 49.09 211 PHE A C 1
ATOM 1684 O O . PHE A 1 211 ? 5.909 3.605 20.636 1.00 49.09 211 PHE A O 1
ATOM 1691 N N . GLY A 1 212 ? 7.140 1.945 21.550 1.00 43.62 212 GLY A N 1
ATOM 1692 C CA . GLY A 1 212 ? 8.179 2.761 22.185 1.00 43.62 212 GLY A CA 1
ATOM 1693 C C . GLY A 1 212 ? 9.068 3.479 21.165 1.00 43.62 212 GLY A C 1
ATOM 1694 O O . GLY A 1 212 ? 10.281 3.602 21.330 1.00 43.62 212 GLY A O 1
ATOM 1695 N N . ARG A 1 213 ? 8.489 3.941 20.058 1.00 46.22 213 ARG A N 1
ATOM 1696 C CA . ARG A 1 213 ? 9.100 4.828 19.097 1.00 46.22 213 ARG A CA 1
ATOM 1697 C C . ARG A 1 213 ? 9.217 6.167 19.804 1.00 46.22 213 ARG A C 1
ATOM 1699 O O . ARG A 1 213 ? 8.262 6.928 19.857 1.00 46.22 213 ARG A O 1
ATOM 1706 N N . LYS A 1 214 ? 10.393 6.406 20.395 1.00 44.84 214 LYS A N 1
ATOM 1707 C CA . LYS A 1 214 ? 10.852 7.693 20.934 1.00 44.84 214 LYS A CA 1
ATOM 1708 C C . LYS A 1 214 ? 10.236 8.856 20.144 1.00 44.84 214 LYS A C 1
ATOM 1710 O O . LYS A 1 214 ? 10.763 9.276 19.117 1.00 44.84 214 LYS A O 1
ATOM 1715 N N . LEU A 1 215 ? 9.143 9.413 20.657 1.00 50.00 215 LEU A N 1
ATOM 1716 C CA . LEU A 1 215 ? 8.495 10.631 20.170 1.00 50.00 215 LEU A CA 1
ATOM 1717 C C . LEU A 1 215 ? 9.313 11.876 20.559 1.00 50.00 215 LEU A C 1
ATOM 1719 O O . LEU A 1 215 ? 8.774 12.953 20.794 1.00 50.00 215 LEU A O 1
ATOM 1723 N N . THR A 1 216 ? 10.644 11.767 20.623 1.00 51.19 216 THR A N 1
ATOM 1724 C CA . THR A 1 216 ? 11.540 12.908 20.856 1.00 51.19 216 THR A CA 1
ATOM 1725 C C . THR A 1 216 ? 11.461 13.934 19.727 1.00 51.19 216 THR A C 1
ATOM 1727 O O . THR A 1 216 ? 11.785 15.096 19.951 1.00 51.19 216 THR A O 1
ATOM 1730 N N . VAL A 1 217 ? 10.979 13.543 18.543 1.00 52.16 217 VAL A N 1
ATOM 1731 C CA . VAL A 1 217 ? 10.776 14.455 17.406 1.00 52.16 217 VAL A CA 1
ATOM 1732 C C . VAL A 1 217 ? 9.489 15.284 17.549 1.00 52.16 217 VAL A C 1
ATOM 1734 O O . VAL A 1 217 ? 9.467 16.438 17.134 1.00 52.16 217 VAL A O 1
ATOM 1737 N N . LEU A 1 218 ? 8.452 14.762 18.217 1.00 48.91 218 LEU A N 1
ATOM 1738 C CA . LEU A 1 218 ? 7.163 15.454 18.379 1.00 48.91 218 LEU A CA 1
ATOM 1739 C C . LEU A 1 218 ? 7.155 16.488 19.521 1.00 48.91 218 LEU A C 1
ATOM 1741 O O . LEU A 1 218 ? 6.339 17.402 19.500 1.00 48.91 218 LEU A O 1
ATOM 1745 N N . LYS A 1 219 ? 8.132 16.450 20.442 1.00 50.16 219 LYS A N 1
ATOM 1746 C CA . LYS A 1 219 ? 8.326 17.492 21.478 1.00 50.16 219 LYS A CA 1
ATOM 1747 C C . LYS A 1 219 ? 8.715 18.877 20.933 1.00 50.16 219 LYS A C 1
ATOM 1749 O O . LYS A 1 219 ? 8.695 19.837 21.695 1.00 50.16 219 LYS A O 1
ATOM 1754 N N . LYS A 1 220 ? 9.109 18.993 19.659 1.00 51.75 220 LYS A N 1
ATOM 1755 C CA . LYS A 1 220 ? 9.508 20.272 19.037 1.00 51.75 220 LYS A CA 1
ATOM 1756 C C . LYS A 1 220 ? 8.412 20.931 18.195 1.00 51.75 220 LYS A C 1
ATOM 1758 O O . LYS A 1 220 ? 8.654 22.010 17.661 1.00 51.75 220 LYS A O 1
ATOM 1763 N N . LEU A 1 221 ? 7.239 20.313 18.058 1.00 44.34 221 LEU A N 1
ATOM 1764 C CA . LEU A 1 221 ? 6.119 20.927 17.348 1.00 44.34 221 LEU A CA 1
ATOM 1765 C C . LEU A 1 221 ? 5.319 21.819 18.317 1.00 44.34 221 LEU A C 1
ATOM 1767 O O . LEU A 1 221 ? 5.073 21.401 19.451 1.00 44.34 221 LEU A O 1
ATOM 1771 N N . PRO A 1 222 ? 4.966 23.056 17.917 1.00 43.41 222 PRO A N 1
ATOM 1772 C CA . PRO A 1 222 ? 4.231 23.987 18.766 1.00 43.41 222 PRO A CA 1
ATOM 1773 C C . PRO A 1 222 ? 2.903 23.370 19.207 1.00 43.41 222 PRO A C 1
ATOM 1775 O O . PRO A 1 222 ? 2.243 22.673 18.442 1.00 43.41 222 PRO A O 1
ATOM 1778 N N . ALA A 1 223 ? 2.577 23.605 20.476 1.00 43.50 223 ALA A N 1
ATOM 1779 C CA . ALA A 1 223 ? 1.550 22.941 21.263 1.00 43.50 223 ALA A CA 1
ATOM 1780 C C . ALA A 1 223 ? 0.162 22.926 20.603 1.00 43.50 223 ALA A C 1
ATOM 1782 O O . ALA A 1 223 ? -0.687 23.764 20.889 1.00 43.50 223 ALA A O 1
ATOM 1783 N N . VAL A 1 224 ? -0.104 21.908 19.790 1.00 40.03 224 VAL A N 1
ATOM 1784 C CA . VAL A 1 224 ? -1.460 21.411 19.584 1.00 40.03 224 VAL A CA 1
ATOM 1785 C C . VAL A 1 224 ? -1.579 20.164 20.441 1.00 40.03 224 VAL A C 1
ATOM 1787 O O . VAL A 1 224 ? -1.327 19.042 20.007 1.00 40.03 224 VAL A O 1
ATOM 1790 N N . ALA A 1 225 ? -1.870 20.381 21.723 1.00 40.78 225 ALA A N 1
ATOM 1791 C CA . ALA A 1 225 ? -2.255 19.321 22.638 1.00 40.78 225 ALA A CA 1
ATOM 1792 C C . ALA A 1 225 ? -3.654 18.837 22.236 1.00 40.78 225 ALA A C 1
ATOM 1794 O O . ALA A 1 225 ? -4.649 19.175 22.871 1.00 40.78 225 ALA A O 1
ATOM 1795 N N . HIS A 1 226 ? -3.745 18.074 21.146 1.00 47.09 226 HIS A N 1
ATOM 1796 C CA . HIS A 1 226 ? -4.912 17.239 20.927 1.00 47.09 226 HIS A CA 1
ATOM 1797 C C . HIS A 1 226 ? -4.928 16.247 22.086 1.00 47.09 226 HIS A C 1
ATOM 1799 O O . HIS A 1 226 ? -4.069 15.368 22.173 1.00 47.09 226 HIS A O 1
ATOM 1805 N N . ALA A 1 227 ? -5.839 16.453 23.038 1.00 48.66 227 ALA A N 1
ATOM 1806 C CA . ALA A 1 227 ? -6.127 15.452 24.045 1.00 48.66 227 ALA A CA 1
ATOM 1807 C C . ALA A 1 227 ? -6.445 14.162 23.285 1.00 48.66 227 ALA A C 1
ATOM 1809 O O . ALA A 1 227 ? -7.419 14.127 22.535 1.00 48.66 227 ALA A O 1
ATOM 1810 N N . LEU A 1 228 ? -5.578 13.151 23.414 1.00 56.31 228 LEU A N 1
ATOM 1811 C CA . LEU A 1 228 ? -5.813 11.843 22.813 1.00 56.31 228 LEU A CA 1
ATOM 1812 C C . LEU A 1 228 ? -7.226 11.415 23.217 1.00 56.31 228 LEU A C 1
ATOM 1814 O O . LEU A 1 228 ? -7.517 11.439 24.421 1.00 56.31 228 LEU A O 1
ATOM 1818 N N . PRO A 1 229 ? -8.111 11.097 22.256 1.00 64.25 229 PRO A N 1
ATOM 1819 C CA . PRO A 1 229 ? -9.457 10.666 22.582 1.00 64.25 229 PRO A CA 1
ATOM 1820 C C . PRO A 1 229 ? -9.337 9.474 23.531 1.00 64.25 229 PRO A C 1
ATOM 1822 O O . PRO A 1 229 ? -8.743 8.444 23.203 1.00 64.25 229 PRO A O 1
ATOM 1825 N N . LYS A 1 230 ? -9.793 9.680 24.771 1.00 75.56 230 LYS A N 1
ATOM 1826 C CA . LYS A 1 230 ? -9.726 8.661 25.816 1.00 75.56 230 LYS A CA 1
ATOM 1827 C C . LYS A 1 230 ? -10.701 7.553 25.453 1.00 75.56 230 LYS A C 1
ATOM 1829 O O . LYS A 1 230 ? -11.809 7.847 25.014 1.00 75.56 230 LYS A O 1
ATOM 1834 N N . LEU A 1 231 ? -10.290 6.310 25.682 1.00 79.12 231 LEU A N 1
ATOM 1835 C CA . LEU A 1 231 ? -11.177 5.152 25.661 1.00 79.12 231 LEU A CA 1
ATOM 1836 C C . LEU A 1 231 ? -12.402 5.442 26.539 1.00 79.12 231 LEU A C 1
ATOM 1838 O O . LEU A 1 231 ? -12.257 5.913 27.671 1.00 79.12 231 LEU A O 1
ATOM 1842 N N . GLN A 1 232 ? -13.597 5.186 26.017 1.00 84.38 232 GLN A N 1
ATOM 1843 C CA . GLN A 1 232 ? -14.850 5.340 26.758 1.00 84.38 232 GLN A CA 1
ATOM 1844 C C . GLN A 1 232 ? -15.573 3.995 26.829 1.00 84.38 232 GLN A C 1
ATOM 1846 O O . GLN A 1 232 ? -15.295 3.090 26.048 1.00 84.38 232 GLN A O 1
ATOM 1851 N N . GLY A 1 233 ? -16.503 3.855 27.771 1.00 83.25 233 GLY A N 1
ATOM 1852 C CA . GLY A 1 233 ? -17.300 2.638 27.942 1.00 83.25 233 GLY A CA 1
ATOM 1853 C C . GLY A 1 233 ? -17.294 2.117 29.374 1.00 83.25 233 GLY A C 1
ATOM 1854 O O . GLY A 1 233 ? -16.529 2.574 30.227 1.00 83.25 233 GLY A O 1
ATOM 1855 N N . LEU A 1 234 ? -18.186 1.164 29.642 1.00 77.69 234 LEU A N 1
ATOM 1856 C CA . LEU A 1 234 ? -18.348 0.567 30.968 1.00 77.69 234 LEU A CA 1
ATOM 1857 C C . LEU A 1 234 ? -17.102 -0.221 31.401 1.00 77.69 234 LEU A C 1
ATOM 1859 O O . LEU A 1 234 ? -16.736 -0.207 32.576 1.00 77.69 234 LEU A O 1
ATOM 1863 N N . CYS A 1 235 ? -16.419 -0.840 30.438 1.00 79.75 235 CYS A N 1
ATOM 1864 C CA . CYS A 1 235 ? -15.190 -1.601 30.638 1.00 79.75 235 CYS A CA 1
ATOM 1865 C C . CYS A 1 235 ? -14.056 -0.727 31.211 1.00 79.75 235 CYS A C 1
ATOM 1867 O O . CYS A 1 235 ? -13.358 -1.114 32.142 1.00 79.75 235 CYS A O 1
ATOM 1869 N N . VAL A 1 236 ? -13.950 0.522 30.744 1.00 78.50 236 VAL A N 1
ATOM 1870 C CA . VAL A 1 236 ? -12.913 1.476 31.163 1.00 78.50 236 VAL A CA 1
ATOM 1871 C C . VAL A 1 236 ? -13.138 1.933 32.597 1.00 78.50 236 VAL A C 1
ATOM 1873 O O . VAL A 1 236 ? -12.190 2.082 33.360 1.00 78.50 236 VAL A O 1
ATOM 1876 N N . ALA A 1 237 ? -14.402 2.143 32.971 1.00 78.44 237 ALA A N 1
ATOM 1877 C CA . ALA A 1 237 ? -14.770 2.542 34.325 1.00 78.44 237 ALA A CA 1
ATOM 1878 C C . ALA A 1 237 ? -14.617 1.397 35.339 1.00 78.44 237 ALA A C 1
ATOM 1880 O O . ALA A 1 237 ? -14.376 1.656 36.514 1.00 78.44 237 ALA A O 1
ATOM 1881 N N . SER A 1 238 ? -14.771 0.148 34.889 1.00 83.06 238 SER A N 1
ATOM 1882 C CA . SER A 1 238 ? -14.700 -1.054 35.730 1.00 83.06 238 SER A CA 1
ATOM 1883 C C . SER A 1 238 ? -13.319 -1.718 35.756 1.00 83.06 238 SER A C 1
ATOM 1885 O O . SER A 1 238 ? -13.069 -2.535 36.638 1.00 83.06 238 SER A O 1
ATOM 1887 N N . GLY A 1 239 ? -12.424 -1.380 34.821 1.00 87.62 239 GLY A N 1
ATOM 1888 C CA . GLY A 1 239 ? -11.144 -2.072 34.628 1.00 87.62 239 GLY A CA 1
ATOM 1889 C C . GLY A 1 239 ? -11.282 -3.451 33.968 1.00 87.62 239 GLY A C 1
ATOM 1890 O O . GLY A 1 239 ? -10.325 -4.223 33.947 1.00 87.62 239 GLY A O 1
ATOM 1891 N N . GLU A 1 240 ? -12.463 -3.789 33.440 1.00 89.94 240 GLU A N 1
ATOM 1892 C CA . GLU A 1 240 ? -12.679 -5.015 32.672 1.00 89.94 240 GLU A CA 1
ATOM 1893 C C . GLU A 1 240 ? -12.044 -4.840 31.287 1.00 89.94 240 GLU A C 1
ATOM 1895 O O . GLU A 1 240 ? -12.542 -4.095 30.454 1.00 89.94 240 GLU A O 1
ATOM 1900 N N . HIS A 1 241 ? -10.923 -5.505 31.022 1.00 93.62 241 HIS A N 1
ATOM 1901 C CA . HIS A 1 241 ? -10.217 -5.391 29.739 1.00 93.62 241 HIS A CA 1
ATOM 1902 C C . HIS A 1 241 ? -10.453 -6.576 28.801 1.00 93.62 241 HIS A C 1
ATOM 1904 O O . HIS A 1 241 ? -9.860 -6.623 27.731 1.00 93.62 241 HIS A O 1
ATOM 1910 N N . PHE A 1 242 ? -11.312 -7.520 29.175 1.00 96.25 242 PHE A N 1
ATOM 1911 C CA . PHE A 1 242 ? -11.561 -8.743 28.422 1.00 96.25 242 PHE A CA 1
ATOM 1912 C C . PHE A 1 242 ? -13.062 -8.952 28.216 1.00 96.25 242 PHE A C 1
ATOM 1914 O O . PHE A 1 242 ? -13.836 -8.843 29.164 1.00 96.25 242 PHE A O 1
ATOM 1921 N N . LEU A 1 243 ? -13.464 -9.257 26.984 1.00 96.94 243 LEU A N 1
ATOM 1922 C CA . LEU A 1 243 ? -14.831 -9.589 26.600 1.00 96.94 243 LEU A CA 1
ATOM 1923 C C . LEU A 1 243 ? -14.846 -10.946 25.886 1.00 96.94 243 LEU A C 1
ATOM 1925 O O . LEU A 1 243 ? -14.422 -11.017 24.729 1.00 96.94 243 LEU A O 1
ATOM 1929 N N . PRO A 1 244 ? -15.364 -12.006 26.533 1.00 97.75 244 PRO A N 1
ATOM 1930 C CA . PRO A 1 244 ? -15.578 -13.298 25.888 1.00 97.75 244 PRO A CA 1
ATOM 1931 C C . PRO A 1 244 ? -16.448 -13.182 24.633 1.00 97.75 244 PRO A C 1
ATOM 1933 O O . PRO A 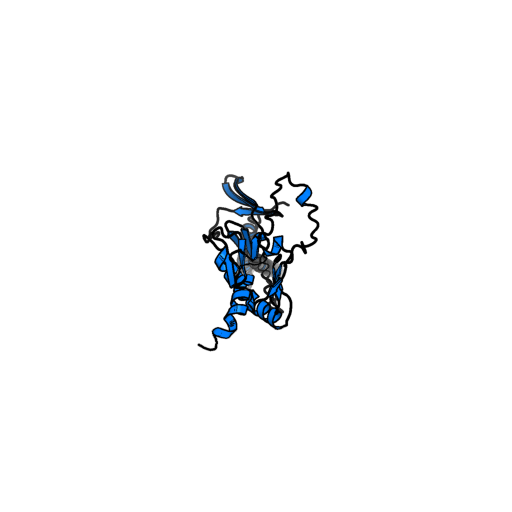1 244 ? -17.416 -12.413 24.623 1.00 97.75 244 PRO A O 1
ATOM 1936 N N . TRP A 1 245 ? -16.164 -13.988 23.606 1.00 97.31 245 TRP A N 1
ATOM 1937 C CA . TRP A 1 245 ? -16.932 -13.979 22.349 1.00 97.31 245 TRP A CA 1
ATOM 1938 C C . TRP A 1 245 ? -18.429 -14.216 22.557 1.00 97.31 245 TRP A C 1
ATOM 1940 O O . TRP A 1 245 ? -19.263 -13.523 21.979 1.00 97.31 245 TRP A O 1
ATOM 1950 N N . GLU A 1 246 ? -18.779 -15.136 23.454 1.00 96.81 246 GLU A N 1
ATOM 1951 C CA . GLU A 1 246 ? -20.163 -15.452 23.824 1.00 96.81 246 GLU A CA 1
ATOM 1952 C C . GLU A 1 246 ? -20.933 -14.265 24.421 1.00 96.81 246 GLU A C 1
ATOM 1954 O O . GLU A 1 246 ? -22.160 -14.211 24.300 1.00 96.81 246 GLU A O 1
ATOM 1959 N N . ASN A 1 247 ? -20.221 -13.296 25.001 1.00 97.50 247 ASN A N 1
ATOM 1960 C CA . ASN A 1 247 ? -20.781 -12.111 25.640 1.00 97.50 247 ASN A CA 1
ATOM 1961 C C . ASN A 1 247 ? -20.828 -10.893 24.711 1.00 97.50 247 ASN A C 1
ATOM 1963 O O . ASN A 1 247 ? -21.474 -9.906 25.061 1.00 97.50 247 ASN A O 1
ATOM 1967 N N . LEU A 1 248 ? -20.195 -10.936 23.537 1.00 97.31 248 LEU A N 1
ATOM 1968 C CA . LEU A 1 248 ? -20.298 -9.869 22.544 1.00 97.31 248 LEU A CA 1
ATOM 1969 C C . LEU A 1 248 ? -21.704 -9.877 21.924 1.00 97.31 248 LEU A C 1
ATOM 1971 O O . LEU A 1 248 ? -22.139 -10.875 21.350 1.00 97.31 248 LEU A O 1
ATOM 1975 N N . ALA A 1 249 ? -22.440 -8.775 22.069 1.00 95.88 249 ALA A N 1
ATOM 1976 C CA . ALA A 1 249 ? -23.784 -8.630 21.511 1.00 95.88 249 ALA A CA 1
ATOM 1977 C C . ALA A 1 249 ? -23.740 -8.144 20.064 1.00 95.88 249 ALA A C 1
ATOM 1979 O O . ALA A 1 249 ? -24.357 -8.734 19.182 1.00 95.88 249 ALA A O 1
ATOM 1980 N N . CYS A 1 250 ? -23.025 -7.046 19.840 1.00 95.50 250 CYS A N 1
ATOM 1981 C CA . CYS A 1 250 ? -22.849 -6.431 18.537 1.00 95.50 250 CYS A CA 1
ATOM 1982 C C . CYS A 1 250 ? -21.660 -5.470 18.567 1.00 95.50 250 CYS A C 1
ATOM 1984 O O . CYS A 1 250 ? -21.172 -5.068 19.630 1.00 95.50 250 CYS A O 1
ATOM 1986 N N . TYR A 1 251 ? -21.212 -5.101 17.376 1.00 96.56 251 TYR A N 1
ATOM 1987 C CA . TYR A 1 251 ? -20.186 -4.101 17.152 1.00 96.56 251 TYR A CA 1
ATOM 1988 C C . TYR A 1 251 ? -20.514 -3.317 15.883 1.00 96.56 251 TYR A C 1
ATOM 1990 O O . TYR A 1 251 ? -21.154 -3.842 14.973 1.00 96.56 251 TYR A O 1
ATOM 1998 N N . TRP A 1 252 ? -20.122 -2.049 15.841 1.00 95.88 252 TRP A N 1
ATOM 1999 C CA . TRP A 1 252 ? -20.330 -1.187 14.681 1.00 95.88 252 TRP A CA 1
ATOM 2000 C C . TRP A 1 252 ? -19.387 0.014 14.731 1.00 95.88 252 TRP A C 1
ATOM 2002 O O . TRP A 1 252 ? -18.835 0.347 15.780 1.00 95.88 252 TRP A O 1
ATOM 2012 N N . ILE A 1 253 ? -19.204 0.667 13.588 1.00 93.50 253 ILE A N 1
ATOM 2013 C CA . ILE A 1 253 ? -18.571 1.985 13.528 1.00 93.50 253 ILE A CA 1
ATOM 2014 C C . ILE A 1 253 ? -19.652 3.034 13.802 1.00 93.50 253 ILE A C 1
ATOM 2016 O O . ILE A 1 253 ? -20.755 2.929 13.265 1.00 93.50 253 ILE A O 1
ATOM 2020 N N . ASP A 1 254 ? -19.358 4.015 14.653 1.00 92.69 254 ASP A N 1
ATOM 2021 C CA . ASP A 1 254 ? -20.271 5.119 14.947 1.00 92.69 254 ASP A CA 1
ATOM 2022 C C . ASP A 1 254 ? -20.664 5.915 13.687 1.00 92.69 254 ASP A C 1
ATOM 2024 O O . ASP A 1 254 ? -19.982 5.896 12.666 1.00 92.69 254 ASP A O 1
ATOM 2028 N N . GLU A 1 255 ? -21.771 6.658 13.754 1.00 87.31 255 GLU A N 1
ATOM 2029 C CA . GLU A 1 255 ? -22.285 7.425 12.603 1.00 87.31 255 GLU A CA 1
ATOM 2030 C C . GLU A 1 255 ? -21.282 8.465 12.079 1.00 87.31 255 GLU A C 1
ATOM 2032 O O . GLU A 1 255 ? -21.302 8.823 10.903 1.00 87.31 255 GLU A O 1
ATOM 2037 N N . ALA A 1 256 ? -20.384 8.939 12.947 1.00 84.06 256 ALA A N 1
ATOM 2038 C CA . ALA A 1 256 ? -19.336 9.882 12.588 1.00 84.06 256 ALA A CA 1
ATOM 2039 C C . ALA A 1 256 ? -18.119 9.222 11.911 1.00 84.06 256 ALA A C 1
ATOM 2041 O O . ALA A 1 256 ? -17.246 9.941 11.421 1.00 84.06 256 ALA A O 1
ATOM 2042 N N . GLY A 1 257 ? -18.033 7.888 11.882 1.00 85.06 257 GLY A N 1
ATOM 2043 C CA . GLY A 1 257 ? -16.925 7.165 11.261 1.00 85.06 257 GLY A CA 1
ATOM 2044 C C . GLY A 1 257 ? -15.595 7.321 11.999 1.00 85.06 257 GLY A C 1
ATOM 2045 O O . GLY A 1 257 ? -14.540 7.278 11.368 1.00 85.06 257 GLY A O 1
ATOM 2046 N N . ASN A 1 258 ? -15.631 7.553 13.312 1.00 87.38 258 ASN A N 1
ATOM 2047 C CA . ASN A 1 258 ? -14.475 7.900 14.137 1.00 87.38 258 ASN A CA 1
ATOM 2048 C C . ASN A 1 258 ? -14.191 6.887 15.251 1.00 87.38 258 ASN A C 1
ATOM 2050 O O . ASN A 1 258 ? -13.070 6.868 15.765 1.00 87.38 258 ASN A O 1
ATOM 2054 N N . ALA A 1 259 ? -15.154 6.049 15.639 1.00 91.81 259 ALA A N 1
ATOM 2055 C CA . ALA A 1 259 ? -14.989 5.087 16.724 1.00 91.81 259 ALA A CA 1
ATOM 2056 C C . ALA A 1 259 ? -15.655 3.734 16.437 1.00 91.81 259 ALA A C 1
ATOM 2058 O O . ALA A 1 259 ? -16.752 3.655 15.893 1.00 91.81 259 ALA A O 1
ATOM 2059 N N . LEU A 1 260 ? -14.991 2.662 16.868 1.00 95.06 260 LEU A N 1
ATOM 2060 C CA . LEU A 1 260 ? -15.538 1.316 16.957 1.00 95.06 260 LEU A CA 1
ATOM 2061 C C . LEU A 1 260 ? -16.254 1.149 18.299 1.00 95.06 260 LEU A C 1
ATOM 2063 O O . LEU A 1 260 ? -15.639 1.228 19.366 1.00 95.06 260 LEU A O 1
ATOM 2067 N N . VAL A 1 261 ? -17.557 0.905 18.235 1.00 95.94 261 VAL A N 1
ATOM 2068 C CA . VAL A 1 261 ? -18.425 0.684 19.387 1.00 95.94 261 VAL A CA 1
ATOM 2069 C C . VAL A 1 261 ? -18.644 -0.814 19.572 1.00 95.94 261 VAL A C 1
ATOM 2071 O O . VAL A 1 261 ? -19.023 -1.512 18.636 1.00 95.94 261 VAL A O 1
ATOM 2074 N N . LEU A 1 262 ? -18.417 -1.304 20.791 1.00 96.75 262 LEU A N 1
ATOM 2075 C CA . LEU A 1 262 ? -18.597 -2.697 21.198 1.00 96.75 262 LEU A CA 1
ATOM 2076 C C . LEU A 1 262 ? -19.667 -2.772 22.294 1.00 96.75 262 LEU A C 1
ATOM 2078 O O . LEU A 1 262 ? -19.621 -2.011 23.264 1.00 96.75 262 LEU A O 1
ATOM 2082 N N . SER A 1 263 ? -20.622 -3.694 22.173 1.00 95.88 263 SER A N 1
ATOM 2083 C CA . SER A 1 263 ? -21.699 -3.902 23.152 1.00 95.88 263 SER A CA 1
ATOM 2084 C C . SER A 1 263 ? -21.679 -5.319 23.726 1.00 95.88 263 SER A C 1
ATOM 2086 O O . SER A 1 263 ? -21.416 -6.286 23.011 1.00 95.88 263 SER A O 1
ATOM 2088 N N . LYS A 1 264 ? -21.972 -5.440 25.025 1.00 96.44 264 LYS A N 1
ATOM 2089 C CA . LYS A 1 264 ? -22.024 -6.703 25.772 1.00 96.44 264 LYS A CA 1
ATOM 2090 C C . LYS A 1 264 ? -23.476 -7.151 25.959 1.00 96.44 264 LYS A C 1
ATOM 2092 O O . LYS A 1 264 ? -24.363 -6.331 26.200 1.00 96.44 264 LYS A O 1
ATOM 2097 N N . LYS A 1 265 ? -23.742 -8.454 25.834 1.00 96.81 265 LYS A N 1
ATOM 2098 C CA . LYS A 1 265 ? -25.092 -9.029 25.951 1.00 96.81 265 LYS A CA 1
ATOM 2099 C C . LYS A 1 265 ? -25.693 -8.727 27.320 1.00 96.81 265 LYS A C 1
ATOM 2101 O O . LYS A 1 265 ? -25.040 -8.879 28.345 1.00 96.81 265 LYS A O 1
ATOM 2106 N N . GLY A 1 266 ? -26.959 -8.313 27.321 1.00 95.69 266 GLY A N 1
ATOM 2107 C CA . GLY A 1 266 ? -27.694 -7.969 28.541 1.00 95.69 266 GLY A CA 1
ATOM 2108 C C . GLY A 1 266 ? -27.401 -6.573 29.100 1.00 95.69 266 GLY A C 1
ATOM 2109 O O . GLY A 1 266 ? -28.087 -6.144 30.027 1.00 95.69 266 GLY A O 1
ATOM 2110 N N . GLU A 1 267 ? -26.454 -5.825 28.529 1.00 93.75 267 GLU A N 1
ATOM 2111 C CA . GLU A 1 267 ? -26.133 -4.467 28.967 1.00 93.75 267 GLU A CA 1
ATOM 2112 C C . GLU A 1 267 ? -26.730 -3.415 28.023 1.00 93.75 267 GLU A C 1
ATOM 2114 O O . GLU A 1 267 ? -26.650 -3.515 26.803 1.00 93.75 267 GLU A O 1
ATOM 2119 N N . ARG A 1 268 ? -27.330 -2.359 28.593 1.00 88.62 268 ARG A N 1
ATOM 2120 C CA . ARG A 1 268 ? -27.844 -1.216 27.808 1.00 88.62 268 ARG A CA 1
ATOM 2121 C C . ARG A 1 268 ? -26.750 -0.239 27.381 1.00 88.62 268 ARG A C 1
ATOM 2123 O O . ARG A 1 268 ? -26.982 0.590 26.509 1.00 88.62 268 ARG A O 1
ATOM 2130 N N . LYS A 1 269 ? -25.596 -0.273 28.051 1.00 91.44 269 LYS A N 1
ATOM 2131 C CA . LYS A 1 269 ? -24.465 0.620 27.785 1.00 91.44 269 LYS A CA 1
ATOM 2132 C C . LYS A 1 269 ? -23.454 -0.080 26.886 1.00 91.44 269 LYS A C 1
ATOM 2134 O O . LYS A 1 269 ? -23.357 -1.302 26.879 1.00 91.44 269 LYS A O 1
ATOM 2139 N N . HIS A 1 270 ? -22.688 0.710 26.142 1.00 94.56 270 HIS A N 1
ATOM 2140 C CA . HIS A 1 270 ? -21.565 0.194 25.367 1.00 94.56 270 HIS A CA 1
ATOM 2141 C C . HIS A 1 270 ? -20.498 -0.357 26.315 1.00 94.56 270 HIS A C 1
ATOM 2143 O O . HIS A 1 270 ? -20.131 0.297 27.300 1.00 94.56 270 HIS A O 1
ATOM 2149 N N . TRP A 1 271 ? -19.996 -1.548 25.995 1.00 95.25 271 TRP A N 1
ATOM 2150 C CA . TRP A 1 271 ? -18.877 -2.146 26.706 1.00 95.25 271 TRP A CA 1
ATOM 2151 C C . TRP A 1 271 ? -17.643 -1.270 26.509 1.00 95.25 271 TRP A C 1
ATOM 2153 O O . TRP A 1 271 ? -17.091 -0.776 27.492 1.00 95.25 271 TRP A O 1
ATOM 2163 N N . ALA A 1 272 ? -17.296 -0.970 25.253 1.00 95.38 272 ALA A N 1
ATOM 2164 C CA . ALA A 1 272 ? -16.165 -0.123 24.887 1.00 95.38 272 ALA A CA 1
ATOM 2165 C C . ALA A 1 272 ? -16.466 0.743 23.656 1.00 95.38 272 ALA A C 1
ATOM 2167 O O . ALA A 1 272 ? -17.212 0.340 22.765 1.00 95.38 272 ALA A O 1
ATOM 2168 N N . ILE A 1 273 ? -15.851 1.922 23.604 1.00 94.81 273 ILE A N 1
ATOM 2169 C CA . ILE A 1 273 ? -15.816 2.830 22.458 1.00 94.81 273 ILE A CA 1
ATOM 2170 C C . ILE A 1 273 ? -14.340 3.129 22.194 1.00 94.81 273 ILE A C 1
ATOM 2172 O O . ILE A 1 273 ? -13.683 3.818 22.983 1.00 94.81 273 ILE A O 1
ATOM 2176 N N . VAL A 1 274 ? -13.818 2.568 21.105 1.00 93.50 274 VAL A N 1
ATOM 2177 C CA . VAL A 1 274 ? -12.404 2.633 20.723 1.00 93.50 274 VAL A CA 1
ATOM 2178 C C . VAL A 1 274 ? -12.254 3.565 19.520 1.00 93.50 274 VAL A C 1
ATOM 2180 O O . VAL A 1 274 ? -12.816 3.266 18.469 1.00 93.50 274 VAL A O 1
ATOM 2183 N N . PRO A 1 275 ? -11.509 4.679 19.616 1.00 91.06 275 PRO A N 1
ATOM 2184 C CA . PRO A 1 275 ? -11.237 5.534 18.461 1.00 91.06 275 PRO A CA 1
ATOM 2185 C C . PRO A 1 275 ? -10.609 4.735 17.311 1.00 91.06 275 PRO A C 1
ATOM 2187 O O . PRO A 1 275 ? -9.651 3.995 17.526 1.00 91.06 275 PRO A O 1
ATOM 2190 N N . LEU A 1 276 ? -11.098 4.893 16.080 1.00 88.44 276 LEU A N 1
ATOM 2191 C CA . LEU A 1 276 ? -10.600 4.138 14.923 1.00 88.44 276 LEU A CA 1
ATOM 2192 C C . LEU A 1 276 ? -9.128 4.430 14.618 1.00 88.44 276 LEU A C 1
ATOM 2194 O O . LEU A 1 276 ? -8.414 3.546 14.161 1.00 88.44 276 LEU A O 1
ATOM 2198 N N . GLU A 1 277 ? -8.638 5.625 14.952 1.00 84.31 277 GLU A N 1
ATOM 2199 C CA . GLU A 1 277 ? -7.212 5.978 14.868 1.00 84.31 277 GLU A CA 1
ATOM 2200 C C . GLU A 1 277 ? -6.312 5.074 15.732 1.00 84.31 277 GLU A C 1
ATOM 2202 O O . GLU A 1 277 ? -5.111 4.958 15.486 1.00 84.31 277 GLU A O 1
ATOM 2207 N N . GLN A 1 278 ? -6.889 4.443 16.758 1.00 87.38 278 GLN A N 1
ATOM 2208 C CA . GLN A 1 278 ? -6.219 3.528 17.679 1.00 87.38 278 GLN A CA 1
ATOM 2209 C C . GLN A 1 278 ? -6.371 2.054 17.272 1.00 87.38 278 GLN A C 1
ATOM 2211 O O . GLN A 1 278 ? -5.751 1.184 17.894 1.00 87.38 278 GLN A O 1
ATOM 2216 N N . VAL A 1 279 ? -7.163 1.773 16.231 1.00 90.81 279 VAL A N 1
ATOM 2217 C CA . VAL A 1 279 ? -7.373 0.437 15.676 1.00 90.81 279 VAL A CA 1
ATOM 2218 C C . VAL A 1 279 ? -6.573 0.306 14.382 1.00 90.81 279 VAL A C 1
ATOM 2220 O O . VAL A 1 279 ? -6.868 0.942 13.373 1.00 90.81 279 VAL A O 1
ATOM 2223 N N . ALA A 1 280 ? -5.536 -0.527 14.387 1.00 87.88 280 ALA A N 1
ATOM 2224 C CA . ALA A 1 280 ? -4.780 -0.804 13.173 1.00 87.88 280 ALA A CA 1
ATOM 2225 C C . ALA A 1 280 ? -5.665 -1.588 12.195 1.00 87.88 280 ALA A C 1
ATOM 2227 O O . ALA A 1 280 ? -6.170 -2.637 12.558 1.00 87.88 280 ALA A O 1
ATOM 2228 N N . ASN A 1 281 ? -5.830 -1.105 10.961 1.00 90.88 281 ASN A N 1
ATOM 2229 C CA . ASN A 1 281 ? -6.643 -1.748 9.917 1.00 90.88 281 ASN A CA 1
ATOM 2230 C C . ASN A 1 281 ? -8.053 -2.182 10.403 1.00 90.88 281 ASN A C 1
ATOM 2232 O O . ASN A 1 281 ? -8.321 -3.381 10.550 1.00 90.88 281 ASN A O 1
ATOM 2236 N N . PRO A 1 282 ? -8.962 -1.222 10.657 1.00 91.44 282 PRO A N 1
ATOM 2237 C CA . PRO A 1 282 ? -10.285 -1.510 11.206 1.00 91.44 282 PRO A CA 1
ATOM 2238 C C . PRO A 1 282 ? -11.123 -2.414 10.295 1.00 91.44 282 PRO A C 1
ATOM 2240 O O . PRO A 1 282 ? -11.814 -3.289 10.804 1.00 91.44 282 PRO A O 1
ATOM 2243 N N . ALA A 1 283 ? -11.007 -2.284 8.969 1.00 92.44 283 ALA A N 1
ATOM 2244 C CA . ALA A 1 283 ? -11.708 -3.147 8.015 1.00 92.44 283 ALA A CA 1
ATOM 2245 C C . ALA A 1 283 ? -11.341 -4.632 8.193 1.00 92.44 283 ALA A C 1
ATOM 2247 O O . ALA A 1 283 ? -12.228 -5.483 8.289 1.00 92.44 283 ALA A O 1
ATOM 2248 N N . LEU A 1 284 ? -10.045 -4.948 8.318 1.00 95.19 284 LEU A N 1
ATOM 2249 C CA . LEU A 1 284 ? -9.584 -6.311 8.594 1.00 95.19 284 LEU A CA 1
ATOM 2250 C C . LEU A 1 284 ? -10.047 -6.805 9.968 1.00 95.19 284 LEU A C 1
ATOM 2252 O O . LEU A 1 284 ? -10.472 -7.951 10.075 1.00 95.19 284 LEU A O 1
ATOM 2256 N N . CYS A 1 285 ? -9.980 -5.954 10.996 1.00 96.19 285 CYS A N 1
ATOM 2257 C CA . CYS A 1 285 ? -10.433 -6.290 12.349 1.00 96.19 285 CYS A CA 1
ATOM 2258 C C . CYS A 1 285 ? -11.924 -6.669 12.361 1.00 96.19 285 CYS A C 1
ATOM 2260 O O . CYS A 1 285 ? -12.281 -7.743 12.838 1.00 96.19 285 CYS A O 1
ATOM 2262 N N . LEU A 1 286 ? -12.782 -5.838 11.764 1.00 95.94 286 LEU A N 1
ATOM 2263 C CA . LEU A 1 286 ? -14.226 -6.074 11.683 1.00 95.94 286 LEU A CA 1
ATOM 2264 C C . LEU A 1 286 ? -14.557 -7.325 10.871 1.00 95.94 286 LEU A C 1
ATOM 2266 O O . LEU A 1 286 ? -15.311 -8.169 11.339 1.00 95.94 286 LEU A O 1
ATOM 2270 N N . THR A 1 287 ? -13.926 -7.485 9.704 1.00 96.00 287 THR A N 1
ATOM 2271 C CA . THR A 1 287 ? -14.123 -8.667 8.849 1.00 96.00 287 THR A CA 1
ATOM 2272 C C . THR A 1 287 ? -13.718 -9.952 9.572 1.00 96.00 287 THR A C 1
ATOM 2274 O O . THR A 1 287 ? -14.357 -10.994 9.418 1.00 96.00 287 THR A O 1
ATOM 2277 N N . LEU A 1 288 ? -12.658 -9.894 10.380 1.00 96.69 288 LEU A N 1
ATOM 2278 C CA . LEU A 1 288 ? -12.220 -11.026 11.182 1.00 96.69 28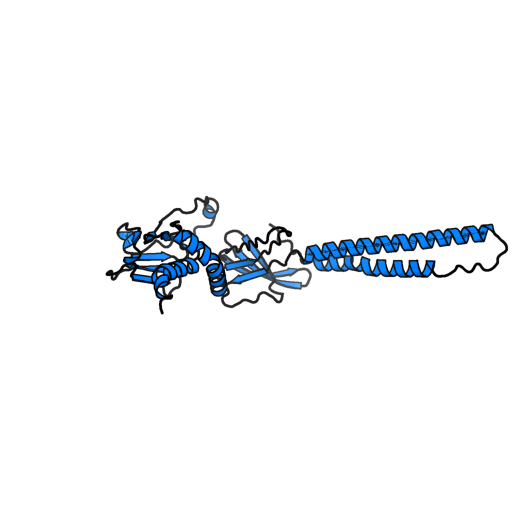8 LEU A CA 1
ATOM 2279 C C . LEU A 1 288 ? -13.226 -11.345 12.297 1.00 96.69 288 LEU A C 1
ATOM 2281 O O . LEU A 1 288 ? -13.565 -12.512 12.462 1.00 96.69 288 LEU A O 1
ATOM 2285 N N . ILE A 1 289 ? -13.746 -10.335 13.006 1.00 97.00 289 ILE A N 1
ATOM 2286 C CA . ILE A 1 289 ? -14.802 -10.522 14.015 1.00 97.00 289 ILE A CA 1
ATOM 2287 C C . ILE A 1 289 ? -16.058 -11.134 13.371 1.00 97.00 289 ILE A C 1
ATOM 2289 O O . ILE A 1 289 ? -16.586 -12.108 13.902 1.00 97.00 289 ILE A O 1
ATOM 2293 N N . ASP A 1 290 ? -16.487 -10.640 12.204 1.00 96.25 290 ASP A N 1
ATOM 2294 C CA . ASP A 1 290 ? -17.625 -11.195 11.451 1.00 96.25 290 ASP A CA 1
ATOM 2295 C C . ASP A 1 290 ? -17.406 -12.675 11.142 1.00 96.25 290 ASP A C 1
ATOM 2297 O O . ASP A 1 290 ? -18.285 -13.513 11.344 1.00 96.25 290 ASP A O 1
ATOM 2301 N N . THR A 1 291 ? -16.204 -13.008 10.670 1.00 95.69 291 THR A N 1
ATOM 2302 C CA . THR A 1 291 ? -15.857 -14.384 10.309 1.00 95.69 291 THR A CA 1
ATOM 2303 C C . THR A 1 291 ? -15.838 -15.296 11.538 1.00 95.69 291 THR A C 1
ATOM 2305 O O . THR A 1 291 ? -16.297 -16.429 11.446 1.00 95.69 291 THR A O 1
ATOM 2308 N N . ILE A 1 292 ? -15.365 -14.815 12.692 1.00 95.44 292 ILE A N 1
ATOM 2309 C CA . ILE A 1 292 ? -15.348 -15.577 13.952 1.00 95.44 292 ILE A CA 1
ATOM 2310 C C . ILE A 1 292 ? -16.770 -15.820 14.474 1.00 95.44 292 ILE A C 1
ATOM 2312 O O . ILE A 1 292 ? -17.081 -16.926 14.904 1.00 95.44 292 ILE A O 1
ATOM 2316 N N . LEU A 1 293 ? -17.636 -14.803 14.444 1.00 95.00 293 LEU A N 1
ATOM 2317 C CA . LEU A 1 293 ? -18.986 -14.903 15.009 1.00 95.00 293 LEU A CA 1
ATOM 2318 C C . LEU A 1 293 ? -19.971 -15.657 14.109 1.00 95.00 293 LEU A C 1
ATOM 2320 O O . LEU A 1 293 ? -20.891 -16.290 14.625 1.00 95.00 293 LEU A O 1
ATOM 2324 N N . TYR A 1 294 ? -19.811 -15.573 12.785 1.00 94.50 294 TYR A N 1
ATOM 2325 C CA . TYR A 1 294 ? -20.800 -16.078 11.824 1.00 94.50 294 TYR A CA 1
ATOM 2326 C C . TYR A 1 294 ? -20.266 -17.148 10.861 1.00 94.50 294 TYR A C 1
ATOM 2328 O O . TYR A 1 294 ? -21.064 -17.742 10.132 1.00 94.50 294 TYR A O 1
ATOM 2336 N N . GLY A 1 295 ? -18.956 -17.414 10.840 1.00 87.50 295 GLY A N 1
ATOM 2337 C CA . GLY A 1 295 ? -18.305 -18.299 9.866 1.00 87.50 295 GLY A CA 1
ATOM 2338 C C . GLY A 1 295 ? -18.903 -19.705 9.790 1.00 87.50 295 GLY A C 1
ATOM 2339 O O . GLY A 1 295 ? -19.159 -20.190 8.692 1.00 87.50 295 GLY A O 1
ATOM 2340 N N . ASP A 1 296 ? -19.243 -20.305 10.933 1.00 71.75 296 ASP A N 1
ATOM 2341 C CA . ASP A 1 296 ? -19.773 -21.677 10.989 1.00 71.75 296 ASP A CA 1
ATOM 2342 C C . ASP A 1 296 ? -21.200 -21.816 10.428 1.00 71.75 296 ASP A C 1
ATOM 2344 O O . ASP A 1 296 ? -21.631 -22.905 10.048 1.00 71.75 296 ASP A O 1
ATOM 2348 N N . THR A 1 297 ? -21.959 -20.721 10.336 1.00 73.00 297 THR A N 1
ATOM 2349 C CA . THR A 1 297 ? -23.374 -20.790 9.925 1.00 73.00 297 THR A CA 1
ATOM 2350 C C . THR A 1 297 ? -23.592 -20.795 8.413 1.00 73.00 297 THR A C 1
ATOM 2352 O O . THR A 1 297 ? -24.679 -21.150 7.967 1.00 73.00 297 THR A O 1
ATOM 2355 N N . ARG A 1 298 ? -22.590 -20.431 7.599 1.00 62.50 298 ARG A N 1
ATOM 2356 C CA . ARG A 1 298 ? -22.767 -20.281 6.141 1.00 62.50 298 ARG A CA 1
ATOM 2357 C C . ARG A 1 298 ? -22.499 -21.538 5.317 1.00 62.50 298 ARG A C 1
ATOM 2359 O O . ARG A 1 298 ? -22.956 -21.589 4.185 1.00 62.50 298 ARG A O 1
ATOM 2366 N N . GLU A 1 299 ? -21.805 -22.540 5.850 1.00 59.84 299 GLU A N 1
ATOM 2367 C CA . GLU A 1 299 ? -21.565 -23.800 5.121 1.00 59.84 299 GLU A CA 1
ATOM 2368 C C . GLU A 1 299 ? -22.705 -24.826 5.276 1.00 59.84 299 GLU A C 1
ATOM 2370 O O . GLU A 1 299 ? -22.676 -25.878 4.643 1.00 59.84 299 GLU A O 1
ATOM 2375 N N . SER A 1 300 ? -23.723 -24.531 6.094 1.00 52.88 300 SER A N 1
ATOM 2376 C CA . SER A 1 300 ? -24.853 -25.435 6.373 1.00 52.88 300 SER A CA 1
ATOM 2377 C C . SER A 1 300 ? -26.202 -24.989 5.784 1.00 52.88 300 SER A C 1
ATOM 2379 O O . SER A 1 300 ? -27.207 -25.664 6.018 1.00 52.88 300 SER A O 1
ATOM 2381 N N . ALA A 1 301 ? -26.228 -23.896 5.012 1.00 47.66 301 ALA A N 1
ATOM 2382 C CA . ALA A 1 301 ? -27.408 -23.364 4.320 1.00 47.66 301 ALA A CA 1
ATOM 2383 C C . ALA A 1 301 ? -27.222 -23.413 2.798 1.00 47.66 301 ALA A C 1
ATOM 2385 O O . ALA A 1 301 ? -28.205 -23.763 2.106 1.00 47.66 301 ALA A O 1
#

Sequence (301 aa):
MRAEYKEHWPKRGLVLIMFFPLGLLILLVGVSNVLVPTYTAGVNLYWLDQLVAFVQLVSRLTFLIMGGCFTLLGIVFMFLLAVMLWQGQQRVYLGEKGFISDRRQIETAVRWKVETAVRWEAVQEIRQSVFFSKSKTKSVRQVTSVSSYMLIPAEGKQCSISAEPGPEIEQAVTAYLLPRALENYQAGKTLSFGWLTLDNQGLHLTPEQTFGRKLTVLKKLPAVAHALPKLQGLCVASGEHFLPWENLACYWIDEAGNALVLSKKGERKHWAIVPLEQVANPALCLTLIDTILYGDTRESA

Secondary structure (DSSP, 8-state):
-----GGGHHHHHHHHHTHHHHHHHHHHHHHHHHHS-------S-HHHHHHHHHHHHHHHHHHHHHHHHHHHHHHHHHHHHHHHHHS---EEEEETTEEEEE------SS---------EEEEEEEEEEEEEETTEEEEEEEEEESS-EEEEESSSTT----S-HHHHHHHHHHHHHHHHHHHHHHTT--EE-BSEEE-SSEEEE---------TTTGGGS----------BSHHHHHT--EEEGGGEEEEEE-TTSSEEEEEETT-SSEEEEEEGGGBSSHHHHHHHHHHHHHGGGSS--

Radius of gyration: 33.84 Å; chains: 1; bounding box: 81×57×103 Å

Foldseek 3Di:
DDPPDPVCVVVVLVVQLVLQVVLVVLQVVLVVLVVDDDDDPDDPDVVVVVVVVVVSVVVSVVSNVSSVVSNVSSVVSVVVVVVVPVQDDFDWADAPFFIWTQRQPPPPDDDPPRPRVGDTFGFPDWDWDWDDDPNDTWIWIWTDTPVDIDIHTPPDPDNPNPNHCPVVVLVVVLVVCQVVVVVCQVVQHWDDFFQWIDHPFFIFGDPDPPPPPPPVVVVPDPDPCPPDPDKDAPCVVVVPGTDGLVQWDDWDQDPVNFWIWTCGPPDPITHITGGVVRGHSVSNVVVNNCCSNCVVPPVVD